Protein AF-A0A352FF61-F1 (afdb_monomer)

Foldseek 3Di:
DVVVVVLVVCVLQFLLVNLLVQVVLLVVCLVVVVDLVCCLVPPLVPDPDDPVVSVVVSVVSNVLSVQCVVVVCNPHDHRVVSVVSLVVLLVLLVVLCPDPVNVVLVVLCVLQVVLLVVQQVVVPDPDDDGSSVSLSVLVSVVVVCVVVVHDDDPVSVVNNVSSVVSSVVSRNVVSCVVVVNDDD

Structure (mmCIF, N/CA/C/O backbone):
data_AF-A0A352FF61-F1
#
_entry.id   AF-A0A352FF61-F1
#
loop_
_atom_site.group_PDB
_atom_site.id
_atom_site.type_symbol
_atom_site.label_atom_id
_atom_site.label_alt_id
_atom_site.label_comp_id
_atom_site.label_asym_id
_atom_site.label_entity_id
_atom_site.label_seq_id
_atom_site.pdbx_PDB_ins_code
_atom_site.Cartn_x
_atom_site.Cartn_y
_atom_site.Cartn_z
_atom_site.occupancy
_atom_site.B_iso_or_equiv
_atom_site.auth_seq_id
_atom_site.auth_comp_id
_atom_site.auth_asym_id
_atom_site.auth_atom_id
_atom_site.pdbx_PDB_model_num
ATOM 1 N N . MET A 1 1 ? -3.612 16.534 12.483 1.00 50.16 1 MET A N 1
ATOM 2 C CA . MET A 1 1 ? -2.740 16.809 11.319 1.00 50.16 1 MET A CA 1
ATOM 3 C C . MET A 1 1 ? -1.735 15.701 10.975 1.00 50.16 1 MET A C 1
ATOM 5 O O . MET A 1 1 ? -1.713 15.292 9.823 1.00 50.16 1 MET A O 1
ATOM 9 N N . ILE A 1 2 ? -0.915 15.190 11.911 1.00 61.28 2 ILE A N 1
ATOM 10 C CA . ILE A 1 2 ? 0.243 14.309 11.599 1.00 61.28 2 ILE A CA 1
ATOM 11 C C . ILE A 1 2 ? -0.086 13.072 10.739 1.00 61.28 2 ILE A C 1
ATOM 13 O O . ILE A 1 2 ? 0.655 12.780 9.815 1.00 61.28 2 ILE A O 1
ATOM 17 N N . ILE A 1 3 ? -1.190 12.362 10.977 1.00 62.06 3 ILE A N 1
ATOM 18 C CA . ILE A 1 3 ? -1.554 11.149 10.211 1.00 62.06 3 ILE A CA 1
ATOM 19 C C . ILE A 1 3 ? -1.952 11.489 8.761 1.00 62.06 3 ILE A C 1
ATOM 21 O O . ILE A 1 3 ? -1.473 10.859 7.822 1.00 62.06 3 ILE A O 1
ATOM 25 N N . MET A 1 4 ? -2.738 12.550 8.561 1.00 65.75 4 MET A N 1
ATOM 26 C CA . MET A 1 4 ? -3.046 13.073 7.222 1.00 65.75 4 MET A CA 1
ATOM 27 C C . MET A 1 4 ? -1.793 13.615 6.526 1.00 65.75 4 MET A C 1
ATOM 29 O O . MET A 1 4 ? -1.637 13.454 5.318 1.00 65.75 4 MET A O 1
ATOM 33 N N . ILE A 1 5 ? -0.886 14.243 7.282 1.00 64.06 5 ILE A N 1
ATOM 34 C CA . ILE A 1 5 ? 0.422 14.672 6.778 1.00 64.06 5 ILE A CA 1
ATOM 35 C C . ILE A 1 5 ? 1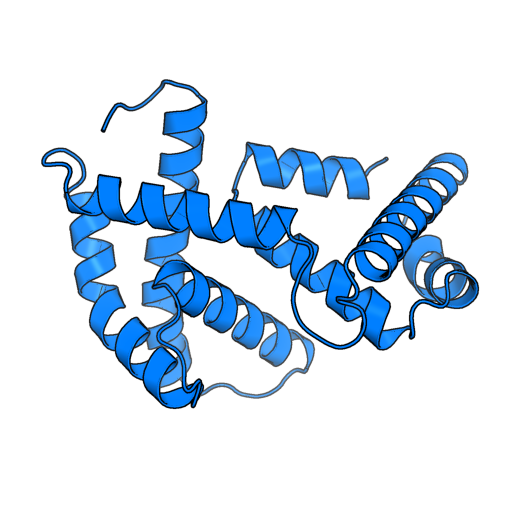.241 13.453 6.361 1.00 64.06 5 ILE A C 1
ATOM 37 O O . ILE A 1 5 ? 1.805 13.490 5.281 1.00 64.06 5 ILE A O 1
ATOM 41 N N . ILE A 1 6 ? 1.260 12.369 7.140 1.00 72.00 6 ILE A N 1
ATOM 42 C CA . ILE A 1 6 ? 1.960 11.127 6.789 1.00 72.00 6 ILE A CA 1
ATOM 43 C C . ILE A 1 6 ? 1.388 10.544 5.498 1.00 72.00 6 ILE A C 1
ATOM 45 O O . ILE A 1 6 ? 2.160 10.204 4.610 1.00 72.00 6 ILE A O 1
ATOM 49 N N . ALA A 1 7 ? 0.063 10.475 5.349 1.00 72.12 7 ALA A N 1
ATOM 50 C CA . ALA A 1 7 ? -0.565 10.002 4.117 1.00 72.12 7 ALA A CA 1
ATOM 51 C C . ALA A 1 7 ? -0.165 10.874 2.910 1.00 72.12 7 ALA A C 1
ATOM 53 O O . ALA A 1 7 ? 0.296 10.365 1.889 1.00 72.12 7 ALA A O 1
ATOM 54 N N . ARG A 1 8 ? -0.256 12.204 3.044 1.00 76.19 8 ARG A N 1
ATOM 55 C CA . ARG A 1 8 ? 0.136 13.159 1.991 1.00 76.19 8 ARG A CA 1
ATOM 56 C C . ARG A 1 8 ? 1.629 13.100 1.670 1.00 76.19 8 ARG A C 1
ATOM 58 O O . ARG A 1 8 ? 2.011 13.156 0.506 1.00 76.19 8 ARG A O 1
ATOM 65 N N . GLN A 1 9 ? 2.465 12.977 2.693 1.00 75.62 9 GLN A N 1
ATOM 66 C CA . GLN A 1 9 ? 3.911 12.875 2.565 1.00 75.62 9 GLN A CA 1
ATOM 67 C C . GLN A 1 9 ? 4.285 11.574 1.863 1.00 75.62 9 GLN A C 1
ATOM 69 O O . GLN A 1 9 ? 5.017 11.619 0.883 1.00 75.62 9 GLN A O 1
ATOM 74 N N . LYS A 1 10 ? 3.702 10.441 2.270 1.00 76.19 10 LYS A N 1
ATOM 75 C CA . LYS A 1 10 ? 3.889 9.159 1.587 1.00 76.19 10 LYS A CA 1
ATOM 76 C C . LYS A 1 10 ? 3.456 9.232 0.131 1.00 76.19 10 LYS A C 1
ATOM 78 O O . LYS A 1 10 ? 4.222 8.810 -0.718 1.00 76.19 10 LYS A O 1
ATOM 83 N N . ARG A 1 11 ? 2.310 9.842 -0.199 1.00 83.56 11 ARG A N 1
ATOM 84 C CA . ARG A 1 11 ? 1.894 9.981 -1.608 1.00 83.56 11 ARG A CA 1
ATOM 85 C C . ARG A 1 11 ? 2.913 10.759 -2.445 1.00 83.56 11 ARG A C 1
ATOM 87 O O . ARG A 1 11 ? 3.089 10.434 -3.615 1.00 83.56 11 ARG A O 1
ATOM 94 N N . LYS A 1 12 ? 3.566 11.761 -1.847 1.00 80.19 12 LYS A N 1
ATOM 95 C CA . LYS A 1 12 ? 4.608 12.569 -2.493 1.00 80.19 12 LYS A CA 1
ATOM 96 C C . LYS A 1 12 ? 5.971 11.868 -2.547 1.00 80.19 12 LYS A C 1
ATOM 98 O O . LYS A 1 12 ? 6.763 12.128 -3.444 1.00 80.19 12 LYS A O 1
ATOM 103 N N . GLU A 1 13 ? 6.296 11.045 -1.558 1.00 87.00 13 GLU A N 1
ATOM 104 C CA . GLU A 1 13 ? 7.632 10.460 -1.408 1.00 87.00 13 GLU A CA 1
ATOM 105 C C . GLU A 1 13 ? 7.743 9.047 -1.972 1.00 87.00 13 GLU A C 1
ATOM 107 O O . GLU A 1 13 ? 8.783 8.688 -2.518 1.00 87.00 13 GLU A O 1
ATOM 112 N N . ASN A 1 14 ? 6.703 8.238 -1.803 1.00 93.25 14 ASN A N 1
ATOM 113 C CA . ASN A 1 14 ? 6.690 6.837 -2.177 1.00 93.25 14 ASN A CA 1
ATOM 114 C C . ASN A 1 14 ? 5.246 6.343 -2.354 1.00 93.25 14 ASN A C 1
ATOM 116 O O . ASN A 1 14 ? 4.544 6.023 -1.388 1.00 93.25 14 ASN A O 1
ATOM 120 N N . ILE A 1 15 ? 4.822 6.242 -3.614 1.00 94.69 15 ILE A N 1
ATOM 121 C CA . ILE A 1 15 ? 3.472 5.805 -3.977 1.00 94.69 15 ILE A CA 1
ATOM 122 C C . ILE A 1 15 ? 3.127 4.411 -3.428 1.00 94.69 15 ILE A C 1
ATOM 124 O O . ILE A 1 15 ? 2.025 4.211 -2.921 1.00 94.69 15 ILE A O 1
ATOM 128 N N . ALA A 1 16 ? 4.075 3.470 -3.433 1.00 96.38 16 ALA A N 1
ATOM 129 C CA . ALA A 1 16 ? 3.844 2.123 -2.918 1.00 96.38 16 ALA A CA 1
ATOM 130 C C . ALA A 1 16 ? 3.597 2.130 -1.401 1.00 96.38 16 ALA A C 1
ATOM 132 O O . ALA A 1 16 ? 2.661 1.495 -0.919 1.00 96.38 16 ALA A O 1
ATOM 133 N N . GLU A 1 17 ? 4.382 2.892 -0.634 1.00 95.12 17 GLU A N 1
ATOM 134 C CA . GLU A 1 17 ? 4.142 3.037 0.805 1.00 95.12 17 GLU A CA 1
ATOM 135 C C . GLU A 1 17 ? 2.812 3.719 1.115 1.00 95.12 17 GLU A C 1
ATOM 137 O O . GLU A 1 17 ? 2.182 3.386 2.118 1.00 95.12 17 GLU A O 1
ATOM 142 N N . TYR A 1 18 ? 2.392 4.677 0.285 1.00 95.50 18 TYR A N 1
ATOM 143 C CA . TYR A 1 18 ? 1.085 5.305 0.422 1.00 95.50 18 TYR A CA 1
ATOM 144 C C . TYR A 1 18 ? -0.045 4.290 0.241 1.00 95.50 18 TYR A C 1
ATOM 146 O O . TYR A 1 18 ? -0.902 4.197 1.117 1.00 95.50 18 TYR A O 1
ATOM 154 N N . ILE A 1 19 ? -0.014 3.499 -0.836 1.00 96.88 19 ILE A N 1
ATOM 155 C CA . ILE A 1 19 ? -1.028 2.469 -1.105 1.00 96.88 19 ILE A CA 1
ATOM 156 C C . ILE A 1 19 ? -1.090 1.473 0.059 1.00 96.88 19 ILE A C 1
ATOM 158 O O . ILE A 1 19 ? -2.151 1.279 0.650 1.00 96.88 19 ILE A O 1
ATOM 162 N N . LEU A 1 20 ? 0.059 0.923 0.470 1.00 96.56 20 LEU A N 1
ATOM 163 C CA . LEU A 1 20 ? 0.132 -0.033 1.582 1.00 96.56 20 LEU A CA 1
ATOM 164 C C . LEU A 1 20 ? -0.381 0.564 2.899 1.00 96.56 20 LEU A C 1
ATOM 166 O O . LEU A 1 20 ? -1.036 -0.123 3.681 1.00 96.56 20 LEU A O 1
ATOM 170 N N . TYR A 1 21 ? -0.095 1.840 3.157 1.00 94.94 21 TYR A N 1
ATOM 171 C CA . TYR A 1 21 ? -0.600 2.545 4.330 1.00 94.94 21 TYR A CA 1
ATOM 172 C C . TYR A 1 21 ? -2.124 2.727 4.288 1.00 94.94 21 TYR A C 1
ATOM 174 O O . TYR A 1 21 ? -2.795 2.549 5.303 1.00 94.94 21 TYR A O 1
ATOM 182 N N . MET A 1 22 ? -2.689 3.045 3.124 1.00 96.44 22 MET A N 1
ATOM 183 C CA . MET A 1 22 ? -4.135 3.189 2.975 1.00 96.44 22 MET A CA 1
ATOM 184 C C . MET A 1 22 ? -4.858 1.846 3.130 1.00 96.44 22 MET A C 1
ATOM 186 O O . MET A 1 22 ? -5.846 1.786 3.858 1.00 96.44 22 MET A O 1
ATOM 190 N N . TRP A 1 23 ? -4.314 0.753 2.587 1.00 97.12 23 TRP A N 1
ATOM 191 C CA . TRP A 1 23 ? -4.844 -0.597 2.822 1.00 97.12 23 TRP A CA 1
ATOM 192 C C . TRP A 1 23 ? -4.840 -0.978 4.309 1.00 97.12 23 TRP A C 1
ATOM 194 O O . TRP A 1 23 ? -5.786 -1.585 4.806 1.00 97.12 23 TRP A O 1
ATOM 204 N N . GLN A 1 24 ? -3.811 -0.571 5.067 1.00 95.31 24 GLN A N 1
ATOM 205 C CA . GLN A 1 24 ? -3.801 -0.740 6.527 1.00 95.31 24 GLN A CA 1
ATOM 206 C C . GLN A 1 24 ? -4.946 -0.009 7.218 1.00 95.31 24 GLN A C 1
ATOM 208 O O . GLN A 1 24 ? -5.497 -0.541 8.181 1.00 95.31 24 GLN A O 1
ATOM 213 N N . LEU A 1 25 ? -5.288 1.198 6.766 1.00 95.62 25 LEU A N 1
ATOM 214 C CA . LEU A 1 25 ? -6.402 1.950 7.336 1.00 95.62 25 LEU A CA 1
ATOM 215 C C . LEU A 1 25 ? -7.745 1.293 7.018 1.00 95.62 25 LEU A C 1
ATOM 217 O O . LEU A 1 25 ? -8.568 1.159 7.917 1.00 95.62 25 LEU A O 1
ATOM 221 N N . GLU A 1 26 ? -7.954 0.819 5.792 1.00 97.50 26 GLU A N 1
ATOM 222 C CA . GLU A 1 26 ? -9.181 0.098 5.431 1.00 97.50 26 GLU A CA 1
ATOM 223 C C . GLU A 1 26 ? -9.369 -1.162 6.286 1.00 97.50 26 GLU A C 1
ATOM 225 O O . GLU A 1 26 ? -10.444 -1.384 6.848 1.00 97.50 26 GLU A O 1
ATOM 230 N N . ASP A 1 27 ? -8.306 -1.948 6.476 1.00 96.50 27 ASP A N 1
ATOM 231 C CA . ASP A 1 27 ? -8.340 -3.139 7.328 1.00 96.50 27 ASP A CA 1
ATOM 232 C C . ASP A 1 27 ? -8.495 -2.806 8.814 1.00 96.50 27 ASP A C 1
ATOM 234 O O . ASP A 1 27 ? -9.172 -3.533 9.547 1.00 96.50 27 ASP A O 1
ATOM 238 N N . LEU A 1 28 ? -7.933 -1.684 9.269 1.00 95.81 28 LEU A N 1
ATOM 239 C CA . LEU A 1 28 ? -8.202 -1.156 10.602 1.00 95.81 28 LEU A CA 1
ATOM 240 C C . LEU A 1 28 ? -9.698 -0.849 10.754 1.00 95.81 28 LEU A C 1
ATOM 242 O O . LEU A 1 28 ? -10.317 -1.276 11.728 1.00 95.81 28 LEU A O 1
ATOM 246 N N . PHE A 1 29 ? -10.309 -0.159 9.793 1.00 97.69 29 PHE A N 1
ATOM 247 C CA . PHE A 1 29 ? -11.732 0.169 9.856 1.00 97.69 29 PHE A CA 1
ATOM 248 C C . PHE A 1 29 ? -12.605 -1.090 9.858 1.00 97.69 29 PHE A C 1
ATOM 250 O O . PHE A 1 29 ? -13.522 -1.187 10.680 1.00 97.69 29 PHE A O 1
ATOM 257 N N . ARG A 1 30 ? -12.267 -2.094 9.038 1.00 97.56 30 ARG A N 1
ATOM 258 C CA . ARG A 1 30 ? -12.920 -3.415 9.041 1.00 97.56 30 ARG A CA 1
ATOM 259 C C . ARG A 1 30 ? -12.796 -4.117 10.388 1.00 97.56 30 ARG A C 1
ATOM 261 O O . ARG A 1 30 ? -13.800 -4.574 10.931 1.00 97.56 30 ARG A O 1
ATOM 268 N N . ALA A 1 31 ? -11.599 -4.149 10.974 1.00 95.75 31 ALA A N 1
ATOM 269 C CA . ALA A 1 31 ? -11.360 -4.772 12.278 1.00 95.75 31 ALA A CA 1
ATOM 270 C C . ALA A 1 31 ? -12.194 -4.127 13.399 1.00 95.75 31 ALA A C 1
ATOM 272 O O . ALA A 1 31 ? -12.632 -4.801 14.333 1.00 95.75 31 ALA A O 1
ATOM 273 N N . TYR A 1 32 ? -12.466 -2.829 13.276 1.00 97.50 32 TYR A N 1
ATOM 274 C CA . TYR A 1 32 ? -13.299 -2.066 14.200 1.00 97.50 32 TYR A CA 1
ATOM 275 C C . TYR A 1 32 ? -14.787 -2.031 13.816 1.00 97.50 32 TYR A C 1
ATOM 277 O O . TYR A 1 32 ? -15.576 -1.352 14.480 1.00 97.50 32 TYR A O 1
ATOM 285 N N . ASN A 1 33 ? -15.199 -2.792 12.795 1.00 97.25 33 ASN A N 1
ATOM 286 C CA . ASN A 1 33 ? -16.559 -2.818 12.248 1.00 97.25 33 ASN A CA 1
ATOM 287 C C . ASN A 1 33 ? -17.091 -1.414 11.918 1.00 97.25 33 ASN A C 1
ATOM 289 O O . ASN A 1 33 ? -18.269 -1.127 12.136 1.00 97.25 33 ASN A O 1
ATOM 293 N N . PHE A 1 34 ? -16.210 -0.523 11.456 1.00 97.25 34 PHE A N 1
ATOM 294 C CA . PHE A 1 34 ? -16.535 0.860 11.096 1.00 97.25 34 PHE A CA 1
ATOM 295 C C . PHE A 1 34 ? -17.136 1.689 12.252 1.00 97.25 34 PHE A C 1
ATOM 297 O O . PHE A 1 34 ? -17.811 2.692 12.023 1.00 97.25 34 PHE A O 1
ATOM 304 N N . GLN A 1 35 ? -16.910 1.289 13.511 1.00 97.44 35 GLN A N 1
ATOM 305 C CA . GLN A 1 35 ? -17.441 1.988 14.685 1.00 97.44 35 GLN A CA 1
ATOM 306 C C . GLN A 1 35 ? -16.510 3.124 15.115 1.00 97.44 35 GLN A C 1
ATOM 308 O O . GLN A 1 35 ? -15.556 2.905 15.869 1.00 97.44 35 GLN A O 1
ATOM 313 N N . MET A 1 36 ? -16.822 4.350 14.684 1.00 96.06 36 MET A N 1
ATOM 314 C CA . MET A 1 36 ? -16.008 5.535 14.985 1.00 96.06 36 MET A CA 1
ATOM 315 C C . MET A 1 36 ? -15.792 5.771 16.481 1.00 96.06 36 MET A C 1
ATOM 317 O O . MET A 1 36 ? -14.691 6.141 16.877 1.00 96.06 36 MET A O 1
ATOM 321 N N . ASP A 1 37 ? -16.772 5.471 17.334 1.00 96.31 37 ASP A N 1
ATOM 322 C CA . ASP A 1 37 ? -16.605 5.599 18.788 1.00 96.31 37 ASP A CA 1
ATOM 323 C C . ASP A 1 37 ? -15.497 4.691 19.337 1.00 96.31 37 ASP A C 1
ATOM 325 O O . ASP A 1 37 ? -14.776 5.066 20.263 1.00 96.31 37 ASP A O 1
ATOM 329 N N . LYS A 1 38 ? -15.340 3.487 18.770 1.00 97.38 38 LYS A N 1
ATOM 330 C CA . LYS A 1 38 ? -14.256 2.571 19.146 1.00 97.38 38 LYS A CA 1
ATOM 331 C C . LYS A 1 38 ? -12.922 3.044 18.584 1.00 97.38 38 LYS A C 1
ATOM 333 O O . LYS A 1 38 ? -11.953 3.114 19.331 1.00 97.38 38 LYS A O 1
ATOM 338 N N . ILE A 1 39 ? -12.893 3.425 17.307 1.00 96.88 39 ILE A N 1
ATOM 339 C CA . ILE A 1 39 ? -11.683 3.923 16.637 1.00 96.88 39 ILE A CA 1
ATOM 340 C C . ILE A 1 39 ? -11.140 5.159 17.367 1.00 96.88 39 ILE A C 1
ATOM 342 O O . ILE A 1 39 ? -9.951 5.238 17.666 1.00 96.88 39 ILE A O 1
ATOM 346 N N . ASN A 1 40 ? -12.010 6.097 17.736 1.00 95.44 40 ASN A N 1
ATOM 347 C CA . ASN A 1 40 ? -11.608 7.300 18.455 1.00 95.44 40 ASN A CA 1
ATOM 348 C C . ASN A 1 40 ? -11.031 6.987 19.842 1.00 95.44 40 ASN A C 1
ATOM 350 O O . ASN A 1 40 ? -10.019 7.569 20.234 1.00 95.44 40 ASN A O 1
ATOM 354 N N . ARG A 1 41 ? -11.657 6.061 20.576 1.00 96.56 41 ARG A N 1
ATOM 355 C CA . ARG A 1 41 ? -11.267 5.704 21.948 1.00 96.56 41 ARG A CA 1
ATOM 356 C C . ARG A 1 41 ? -10.027 4.815 22.035 1.00 96.56 41 ARG A C 1
ATOM 358 O O . ARG A 1 41 ? -9.381 4.833 23.072 1.00 96.56 41 ARG A O 1
ATOM 365 N N . GLU A 1 42 ? -9.755 3.996 21.025 1.00 96.12 42 GLU A N 1
ATOM 366 C CA . GLU A 1 42 ? -8.703 2.967 21.093 1.00 96.12 42 GLU A CA 1
ATOM 367 C C . GLU A 1 42 ? -7.531 3.232 20.146 1.00 96.12 42 GLU A C 1
ATOM 369 O O . GLU A 1 42 ? -6.441 2.719 20.377 1.00 96.12 42 GLU A O 1
ATOM 374 N N . ILE A 1 43 ? -7.740 4.021 19.088 1.00 94.56 43 ILE A N 1
ATOM 375 C CA . ILE A 1 43 ? -6.703 4.345 18.103 1.00 94.56 43 ILE A CA 1
ATOM 376 C C . ILE A 1 43 ? -6.358 5.830 18.162 1.00 94.56 43 ILE A C 1
ATOM 378 O O . ILE A 1 43 ? -5.203 6.193 18.379 1.00 94.56 43 ILE A O 1
ATOM 382 N N . VAL A 1 44 ? -7.348 6.711 17.985 1.00 93.81 44 VAL A N 1
ATOM 383 C CA . VAL A 1 44 ? -7.083 8.156 17.885 1.00 93.81 44 VAL A CA 1
ATOM 384 C C . VAL A 1 44 ? -6.603 8.735 19.222 1.00 93.81 44 VAL A C 1
ATOM 386 O O . VAL A 1 44 ? -5.737 9.615 19.251 1.00 93.81 44 VAL A O 1
ATOM 389 N N . SER A 1 45 ? -7.117 8.217 20.340 1.00 94.00 45 SER A N 1
ATOM 390 C CA . SER A 1 45 ? -6.695 8.578 21.698 1.00 94.00 45 SER A CA 1
ATOM 391 C C . SER A 1 45 ? -5.206 8.339 21.951 1.00 94.00 45 SER A C 1
ATOM 393 O O . SER A 1 45 ? -4.597 9.134 22.670 1.00 94.00 45 SER A O 1
ATOM 395 N N . GLU A 1 46 ? -4.624 7.304 21.342 1.00 93.56 46 GLU A N 1
ATOM 396 C CA . GLU A 1 46 ? -3.250 6.853 21.589 1.00 93.56 46 GLU A CA 1
ATOM 397 C C . GLU A 1 46 ? -2.206 7.722 20.879 1.00 93.56 46 GLU A C 1
ATOM 399 O O . GLU A 1 46 ? -1.020 7.700 21.224 1.00 93.56 46 GLU A O 1
ATOM 404 N N . TYR A 1 47 ? -2.623 8.547 19.912 1.00 90.06 47 TYR A N 1
ATOM 405 C CA . TYR A 1 47 ? -1.713 9.483 19.263 1.00 90.06 47 TYR A CA 1
ATOM 406 C C . TYR A 1 47 ? -1.236 10.562 20.243 1.00 90.06 47 TYR A C 1
ATOM 408 O O . TYR A 1 47 ? -2.020 11.249 20.907 1.00 90.06 47 TYR A O 1
ATOM 416 N N . LYS A 1 48 ? 0.083 10.766 20.292 1.00 92.19 48 LYS A N 1
ATOM 417 C CA . LYS A 1 48 ? 0.745 11.805 21.096 1.00 92.19 48 LYS A CA 1
ATOM 418 C C . LYS A 1 48 ? 0.705 13.164 20.383 1.00 92.19 48 LYS A C 1
ATOM 420 O O . LYS A 1 48 ? 1.744 13.720 20.045 1.00 92.19 48 LYS A O 1
ATOM 425 N N . VAL A 1 49 ? -0.503 13.658 20.119 1.00 90.69 49 VAL A N 1
ATOM 426 C CA . VAL A 1 49 ? -0.791 14.915 19.401 1.00 90.69 49 VAL A CA 1
ATOM 427 C C . VAL A 1 49 ? -1.802 15.764 20.173 1.00 90.69 49 VAL A C 1
ATOM 429 O O . VAL A 1 49 ? -2.402 15.291 21.145 1.00 90.69 49 VAL A O 1
ATOM 432 N N . SER A 1 50 ? -1.995 17.019 19.761 1.00 92.81 50 SER A N 1
ATOM 433 C CA . SER A 1 50 ? -2.949 17.921 20.416 1.00 92.81 50 SER A CA 1
ATOM 434 C C . SER A 1 50 ? -4.401 17.438 20.281 1.00 92.81 50 SER A C 1
ATOM 436 O O . SER A 1 50 ? -4.747 16.665 19.386 1.00 92.81 50 SER A O 1
ATOM 438 N N . ALA A 1 51 ? -5.287 17.914 21.162 1.00 91.62 51 ALA A N 1
ATOM 439 C CA . ALA A 1 51 ? -6.709 17.565 21.108 1.00 91.62 51 ALA A CA 1
ATOM 440 C C . ALA A 1 51 ? -7.363 17.975 19.775 1.00 91.62 51 ALA A C 1
ATOM 442 O O . ALA A 1 51 ? -8.124 17.194 1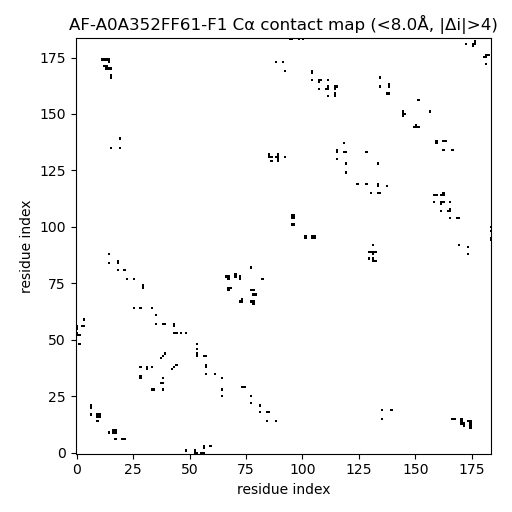9.209 1.00 91.62 51 ALA A O 1
ATOM 443 N N . GLY A 1 52 ? -7.018 19.155 19.244 1.00 92.00 52 GLY A N 1
ATOM 444 C CA . GLY A 1 52 ? -7.490 19.601 17.929 1.00 92.00 52 GLY A CA 1
ATOM 445 C C . GLY A 1 52 ? -7.051 18.655 16.811 1.00 92.00 52 GLY A C 1
ATOM 446 O O . GLY A 1 52 ? -7.863 18.248 15.987 1.00 92.00 52 GLY A O 1
ATOM 447 N N . GLU A 1 53 ? -5.799 18.199 16.836 1.00 90.44 53 GLU A N 1
ATOM 448 C CA . GLU A 1 53 ? -5.305 17.245 15.841 1.00 90.44 53 GLU A CA 1
ATOM 449 C C . GLU A 1 53 ? -5.969 15.871 15.934 1.00 90.44 53 GLU A C 1
ATOM 451 O O . GLU A 1 53 ? -6.136 15.224 14.903 1.00 90.44 53 GLU A O 1
ATOM 456 N N . LYS A 1 54 ? -6.350 15.416 17.133 1.00 92.00 54 LYS A N 1
ATOM 457 C CA . LYS A 1 54 ? -7.132 14.180 17.297 1.00 92.00 54 LYS A CA 1
ATOM 458 C C . LYS A 1 54 ? -8.508 14.302 16.651 1.00 92.00 54 LYS A C 1
ATOM 460 O O . LYS A 1 54 ? -8.934 13.369 15.979 1.00 92.00 54 LYS A O 1
ATOM 465 N N . VAL A 1 55 ? -9.169 15.451 16.804 1.00 93.12 55 VAL A N 1
ATOM 466 C CA . VAL A 1 55 ? -10.455 15.726 16.142 1.00 93.12 55 VAL A CA 1
ATOM 467 C C . VAL A 1 55 ? -10.301 15.672 14.623 1.00 93.12 55 VAL A C 1
ATOM 469 O O . VAL A 1 55 ? -11.079 14.997 13.960 1.00 93.12 55 VAL A O 1
ATOM 472 N N . GLU A 1 56 ? -9.262 16.302 14.069 1.00 92.19 56 GLU A N 1
ATOM 473 C CA . GLU A 1 56 ? -8.983 16.237 12.627 1.00 92.19 56 GLU A CA 1
ATOM 474 C C . GLU A 1 56 ? -8.762 14.801 12.133 1.00 92.19 56 GLU A C 1
ATOM 476 O O . GLU A 1 56 ? -9.296 14.421 11.096 1.00 92.19 56 GLU A O 1
ATOM 481 N N . ILE A 1 57 ? -7.996 13.992 12.876 1.00 92.19 57 ILE A N 1
ATOM 482 C CA . ILE A 1 57 ? -7.749 12.584 12.525 1.00 92.19 57 ILE A CA 1
ATOM 483 C C . ILE A 1 57 ? -9.059 11.790 12.541 1.00 92.19 57 ILE A C 1
ATOM 485 O O . ILE A 1 57 ? -9.322 11.038 11.607 1.00 92.19 57 ILE A O 1
ATOM 489 N N . GLY A 1 58 ? -9.883 11.971 13.578 1.00 94.62 58 GLY A N 1
ATOM 490 C CA . GLY A 1 58 ? -11.186 11.316 13.681 1.00 94.62 58 GLY A CA 1
ATOM 491 C C . GLY A 1 58 ? -12.118 11.689 12.526 1.00 94.62 58 GLY A C 1
ATOM 492 O O . GLY A 1 58 ? -12.735 10.807 11.934 1.00 94.62 58 GLY A O 1
ATOM 493 N N . ASN A 1 59 ? -12.169 12.971 12.155 1.00 94.88 59 ASN A N 1
ATOM 494 C CA . ASN A 1 59 ? -12.961 13.437 11.014 1.00 94.88 59 ASN A CA 1
ATOM 495 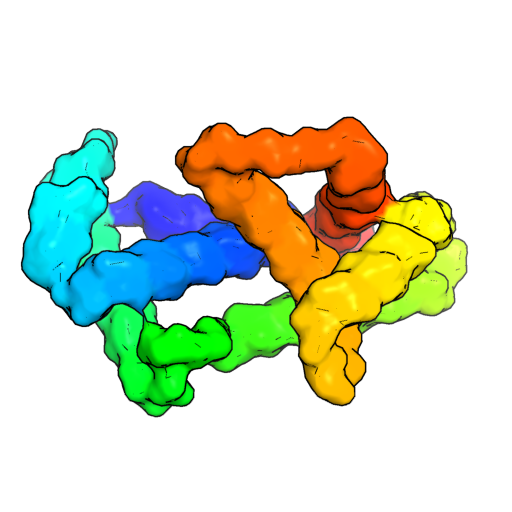C C . ASN A 1 59 ? -12.472 12.819 9.700 1.00 94.88 59 ASN A C 1
ATOM 497 O O . ASN A 1 59 ? -13.278 12.321 8.922 1.00 94.88 59 ASN A O 1
ATOM 501 N N . TRP A 1 60 ? -11.158 12.774 9.484 1.00 94.69 60 TRP A N 1
ATOM 502 C CA . TRP A 1 60 ? -10.588 12.167 8.284 1.00 94.69 60 TRP A CA 1
ATOM 503 C C . TRP A 1 60 ? -10.872 10.661 8.189 1.00 94.69 60 TRP A C 1
ATOM 505 O O . TRP A 1 60 ? -11.227 10.159 7.126 1.00 94.69 60 TRP A O 1
ATOM 515 N N . TYR A 1 61 ? -10.781 9.929 9.302 1.00 96.19 61 TYR A N 1
ATOM 516 C CA . TYR A 1 61 ? -11.180 8.519 9.336 1.00 96.19 61 TYR A CA 1
ATOM 517 C C . TYR A 1 61 ? -12.670 8.337 9.033 1.00 96.19 61 TYR A C 1
ATOM 519 O O . TYR A 1 61 ? -13.026 7.421 8.294 1.00 96.19 61 TYR A O 1
ATOM 527 N N . ALA A 1 62 ? -13.535 9.219 9.540 1.00 97.00 62 ALA A N 1
ATOM 528 C CA . ALA A 1 62 ? -14.958 9.186 9.218 1.00 97.00 62 ALA A CA 1
ATOM 529 C C . ALA A 1 62 ? -15.212 9.416 7.715 1.00 97.00 62 ALA A C 1
ATOM 531 O O . ALA A 1 62 ? -15.995 8.683 7.118 1.00 97.00 62 ALA A O 1
ATOM 532 N N . GLU A 1 63 ? -14.512 10.364 7.086 1.00 96.44 63 GLU A N 1
ATOM 533 C CA . GLU A 1 63 ? -14.599 10.617 5.638 1.00 96.44 63 GLU A CA 1
ATOM 534 C C . GLU A 1 63 ? -14.183 9.393 4.804 1.00 96.44 63 GLU A C 1
ATOM 536 O O . GLU A 1 63 ? -14.861 9.039 3.836 1.00 96.44 63 GLU A O 1
ATOM 541 N N . LEU A 1 64 ? -13.102 8.708 5.193 1.00 96.69 64 LEU A N 1
ATOM 542 C CA . LEU A 1 64 ? -12.665 7.479 4.522 1.00 96.69 64 LEU A CA 1
ATOM 543 C C . LEU A 1 64 ? -13.697 6.356 4.664 1.00 96.69 64 LEU A C 1
ATOM 545 O O . LEU A 1 64 ? -14.018 5.689 3.685 1.00 96.69 64 LEU A O 1
ATOM 549 N N . ILE A 1 65 ? -14.252 6.167 5.863 1.00 98.00 65 ILE A N 1
ATOM 550 C CA . ILE A 1 65 ? -15.279 5.148 6.118 1.00 98.00 65 ILE A CA 1
ATOM 551 C C . ILE A 1 65 ? -16.542 5.416 5.295 1.00 98.00 65 ILE A C 1
ATOM 553 O O . ILE A 1 65 ? -17.111 4.485 4.723 1.00 98.00 65 ILE A O 1
ATOM 557 N N . GLU A 1 66 ? -16.975 6.673 5.204 1.00 98.12 66 GLU A N 1
ATOM 558 C CA . GLU A 1 66 ? -18.126 7.035 4.378 1.00 98.12 66 GLU A CA 1
ATOM 559 C C . GLU A 1 66 ? -17.845 6.850 2.884 1.00 98.12 66 GLU A C 1
ATOM 561 O O . GLU A 1 66 ? -18.724 6.385 2.158 1.00 98.12 66 GLU A O 1
ATOM 566 N N . SER A 1 67 ? -16.609 7.089 2.436 1.00 97.62 67 SER A N 1
ATOM 567 C CA . SER A 1 67 ? -16.186 6.765 1.067 1.00 97.62 67 SER A CA 1
ATOM 568 C C . SER A 1 67 ? -16.276 5.255 0.807 1.00 97.62 67 SER A C 1
ATOM 570 O O . SER A 1 67 ? -16.919 4.831 -0.152 1.00 97.62 67 SER A O 1
ATOM 572 N N . MET A 1 68 ? -15.768 4.420 1.724 1.00 98.31 68 MET A N 1
ATOM 573 C CA . MET A 1 68 ? -15.858 2.956 1.601 1.00 98.31 68 MET A CA 1
ATOM 574 C C . MET A 1 68 ? -17.312 2.465 1.586 1.00 98.31 68 MET A C 1
ATOM 576 O O . MET A 1 68 ? -17.647 1.497 0.900 1.00 98.31 68 MET A O 1
ATOM 580 N N . ARG A 1 69 ? -18.197 3.127 2.343 1.00 97.94 69 ARG A N 1
ATOM 581 C CA . ARG A 1 69 ? -19.636 2.835 2.357 1.00 97.94 69 ARG A CA 1
ATOM 582 C C . ARG A 1 69 ? -20.292 3.204 1.031 1.00 97.94 69 ARG A C 1
ATOM 584 O O . ARG A 1 69 ? -21.066 2.402 0.509 1.00 97.94 69 ARG A O 1
ATOM 591 N N . ALA A 1 70 ? -19.994 4.389 0.502 1.00 98.19 70 ALA A N 1
ATOM 592 C CA . ALA A 1 70 ? -20.528 4.867 -0.769 1.00 98.19 70 ALA A CA 1
ATOM 593 C C . ALA A 1 70 ? -20.109 3.957 -1.934 1.00 98.19 70 ALA A C 1
ATOM 595 O O . ALA A 1 70 ? -20.936 3.612 -2.780 1.00 98.19 70 ALA A O 1
ATOM 596 N N . GLU A 1 71 ? -18.857 3.504 -1.918 1.00 98.25 71 GLU A N 1
ATOM 597 C CA . GLU A 1 71 ? -18.275 2.608 -2.922 1.00 98.25 71 GLU A CA 1
ATOM 598 C C . GLU A 1 71 ? -18.604 1.123 -2.681 1.00 98.25 71 GLU A C 1
ATOM 600 O O . GLU A 1 71 ? -18.345 0.284 -3.537 1.00 98.25 71 GLU A O 1
ATOM 605 N N . LYS A 1 72 ? -19.254 0.788 -1.556 1.00 97.81 72 LYS A N 1
ATOM 606 C CA . LYS A 1 72 ? -19.673 -0.575 -1.169 1.00 97.81 72 LYS A CA 1
ATOM 607 C C . LYS A 1 72 ? -18.512 -1.569 -0.994 1.00 97.81 72 LYS A C 1
ATOM 609 O O . LYS A 1 72 ? -18.693 -2.767 -1.196 1.00 97.81 72 LYS A O 1
ATOM 614 N N . VAL A 1 73 ? -17.361 -1.095 -0.516 1.00 97.81 73 VAL A N 1
ATOM 615 C CA . VAL A 1 73 ? -16.129 -1.888 -0.286 1.00 97.81 73 VAL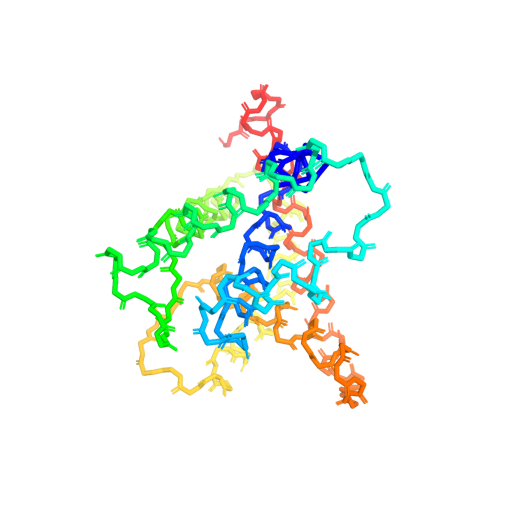 A CA 1
ATOM 616 C C . VAL A 1 73 ? -15.874 -2.193 1.200 1.00 97.81 73 VAL A C 1
ATOM 618 O O . VAL A 1 73 ? -14.744 -2.394 1.658 1.00 97.81 73 VAL A O 1
ATOM 621 N N . LEU A 1 74 ? -16.949 -2.223 1.996 1.00 96.81 74 LEU A N 1
ATOM 622 C CA . LEU A 1 74 ? -16.876 -2.461 3.441 1.00 96.81 74 LEU A CA 1
ATOM 623 C C . LEU A 1 74 ? -16.390 -3.880 3.778 1.00 96.81 74 LEU A C 1
ATOM 625 O O . LEU A 1 74 ? -15.626 -4.057 4.721 1.00 96.81 74 LEU A O 1
ATOM 629 N N . GLU A 1 75 ? -16.808 -4.892 3.021 1.00 94.19 75 GLU A N 1
ATOM 630 C CA . GLU A 1 75 ? -16.448 -6.290 3.305 1.00 94.19 75 GLU A CA 1
ATOM 631 C C . GLU A 1 75 ? -15.122 -6.699 2.655 1.00 94.19 75 GLU A C 1
ATOM 633 O O . GLU A 1 75 ? -14.319 -7.399 3.268 1.00 94.19 75 GLU A O 1
ATOM 638 N N . GLN A 1 76 ? -14.889 -6.246 1.424 1.00 92.19 76 GLN A N 1
ATOM 639 C CA . GLN A 1 76 ? -13.736 -6.604 0.602 1.00 92.19 76 GLN A CA 1
ATOM 640 C C . GLN A 1 76 ? -13.456 -5.515 -0.439 1.00 92.19 76 GLN A C 1
ATOM 642 O O . GLN A 1 76 ? -14.322 -4.680 -0.706 1.00 92.19 76 GLN A O 1
ATOM 647 N N . GLY A 1 77 ? -12.275 -5.577 -1.053 1.00 92.81 77 GLY A N 1
ATOM 648 C CA . GLY A 1 77 ? -11.814 -4.603 -2.042 1.00 92.81 77 GLY A CA 1
ATOM 649 C C . GLY A 1 77 ? -11.148 -3.389 -1.403 1.00 92.81 77 GLY A C 1
ATOM 650 O O . GLY A 1 77 ? -10.914 -3.359 -0.193 1.00 92.81 77 GLY A O 1
ATOM 651 N N . HIS A 1 78 ? -10.852 -2.393 -2.221 1.00 96.62 78 HIS A N 1
ATOM 652 C CA . HIS A 1 78 ? -10.225 -1.145 -1.809 1.00 96.62 78 HIS A CA 1
ATOM 653 C C . HIS A 1 78 ? -11.029 0.027 -2.368 1.00 96.62 78 HIS A C 1
ATOM 655 O O . HIS A 1 78 ? -11.859 -0.146 -3.258 1.00 96.62 78 HIS A O 1
ATOM 661 N N . LEU A 1 79 ? -10.830 1.221 -1.818 1.00 97.50 79 LEU A N 1
ATOM 662 C CA . LEU A 1 79 ? -11.349 2.439 -2.426 1.00 97.50 79 LEU A CA 1
ATOM 663 C C . LEU A 1 79 ? -10.849 2.547 -3.872 1.00 97.50 79 LEU A C 1
ATOM 665 O O . LEU A 1 79 ? -9.660 2.357 -4.131 1.00 97.50 79 LEU A O 1
ATOM 669 N N . GLN A 1 80 ? -11.721 2.959 -4.789 1.00 96.56 80 GLN A N 1
ATOM 670 C CA . GLN A 1 80 ? -11.440 3.047 -6.225 1.00 96.56 80 GLN A CA 1
ATOM 671 C C . GLN A 1 80 ? -10.210 3.913 -6.528 1.00 96.56 80 GLN A C 1
ATOM 673 O O . GLN A 1 80 ? -9.475 3.663 -7.483 1.00 96.56 80 GLN A O 1
ATOM 678 N N . ILE A 1 81 ? -9.969 4.946 -5.715 1.00 95.38 81 ILE A N 1
ATOM 679 C CA . ILE A 1 81 ? -8.777 5.788 -5.842 1.00 95.38 81 ILE A CA 1
ATOM 680 C C . ILE A 1 81 ? -7.483 5.004 -5.596 1.00 95.38 81 ILE A C 1
ATOM 682 O O . ILE A 1 81 ? -6.474 5.302 -6.221 1.00 95.38 81 ILE A O 1
ATOM 686 N N . LEU A 1 82 ? -7.493 4.010 -4.707 1.00 96.88 82 LEU A N 1
ATOM 687 C CA . LEU A 1 82 ? -6.333 3.165 -4.436 1.00 96.88 82 LEU A CA 1
ATOM 688 C C . LEU A 1 82 ? -6.114 2.173 -5.571 1.00 96.88 82 LEU A C 1
ATOM 690 O O . LEU A 1 82 ? -4.979 2.047 -6.017 1.00 96.88 82 LEU A O 1
ATOM 694 N N . ASP A 1 83 ? -7.182 1.555 -6.079 1.00 96.31 83 ASP A N 1
ATOM 695 C CA . ASP A 1 83 ? -7.102 0.671 -7.249 1.00 96.31 83 ASP A CA 1
ATOM 696 C C . ASP A 1 83 ? -6.544 1.426 -8.463 1.00 96.31 83 ASP A C 1
ATOM 698 O O . ASP A 1 83 ? -5.591 0.978 -9.093 1.00 96.31 83 ASP A O 1
ATOM 702 N N . SER A 1 84 ? -7.022 2.653 -8.698 1.00 96.00 84 SER A N 1
ATOM 703 C CA . SER A 1 84 ? -6.516 3.506 -9.785 1.00 96.00 84 SER A CA 1
ATOM 704 C C . SER A 1 84 ? -5.022 3.824 -9.629 1.00 96.00 84 SER A C 1
ATOM 706 O O . SER A 1 84 ? -4.291 3.856 -10.610 1.00 96.00 84 SER A O 1
ATOM 708 N N . LEU A 1 85 ? -4.535 4.022 -8.398 1.00 96.38 85 LEU A N 1
ATOM 709 C CA . LEU A 1 85 ? -3.105 4.247 -8.151 1.00 96.38 85 LEU A CA 1
ATOM 710 C C . LEU A 1 85 ? -2.260 2.984 -8.358 1.00 96.38 85 LEU A C 1
ATOM 712 O O . LEU A 1 85 ? -1.085 3.092 -8.712 1.00 96.38 85 LEU A O 1
ATOM 716 N N . VAL A 1 86 ? -2.822 1.798 -8.110 1.00 97.38 86 VAL A N 1
ATOM 717 C CA . VAL A 1 86 ? -2.161 0.524 -8.428 1.00 97.38 86 VAL A CA 1
ATOM 718 C C . VAL A 1 86 ? -2.060 0.355 -9.942 1.00 97.38 86 VAL A C 1
ATOM 720 O O . VAL A 1 86 ? -0.989 -0.017 -10.425 1.00 97.38 86 VAL A O 1
ATOM 723 N N . ASP A 1 87 ? -3.124 0.681 -10.675 1.00 96.44 87 ASP A N 1
ATOM 724 C CA . ASP A 1 87 ? -3.147 0.657 -12.140 1.00 96.44 87 ASP A CA 1
ATOM 725 C C . ASP A 1 87 ? -2.136 1.650 -12.732 1.00 96.44 87 ASP A C 1
ATOM 727 O O . ASP A 1 87 ? -1.297 1.256 -13.542 1.00 96.44 87 ASP A O 1
ATOM 731 N N . ASP A 1 88 ? -2.113 2.898 -12.250 1.00 95.69 88 ASP A N 1
ATOM 732 C CA . ASP A 1 88 ? -1.137 3.916 -12.668 1.00 95.69 88 ASP A CA 1
ATOM 733 C C . ASP A 1 88 ? 0.309 3.444 -12.432 1.00 95.69 88 ASP A C 1
ATOM 735 O O . ASP A 1 88 ? 1.196 3.612 -13.278 1.00 95.69 88 ASP A O 1
ATOM 739 N N . LEU A 1 89 ? 0.567 2.822 -11.275 1.00 97.12 89 LEU A N 1
ATOM 740 C CA . LEU A 1 89 ? 1.880 2.269 -10.954 1.00 97.12 89 LEU A CA 1
ATOM 741 C C . LEU A 1 89 ? 2.235 1.089 -11.867 1.00 97.12 89 LEU A C 1
ATOM 743 O O . LEU A 1 89 ? 3.406 0.908 -12.208 1.00 97.12 89 LEU A O 1
ATOM 747 N N . ASN A 1 90 ? 1.246 0.294 -12.272 1.00 97.75 90 ASN A N 1
ATOM 748 C CA . ASN A 1 90 ? 1.421 -0.810 -13.204 1.00 97.75 90 ASN A CA 1
ATOM 749 C C . ASN A 1 90 ? 1.710 -0.329 -14.636 1.00 97.75 90 ASN A C 1
ATOM 751 O O . ASN A 1 90 ? 2.594 -0.870 -15.300 1.00 97.75 90 ASN A O 1
ATOM 755 N N . ASP A 1 91 ? 1.048 0.731 -15.085 1.00 96.88 91 ASP A N 1
ATOM 756 C CA . ASP A 1 91 ? 1.352 1.376 -16.362 1.00 96.88 91 ASP A CA 1
ATOM 757 C C . ASP A 1 91 ? 2.757 1.987 -16.351 1.00 96.88 91 ASP A C 1
ATOM 759 O O . ASP A 1 91 ? 3.529 1.838 -17.303 1.00 96.88 91 ASP A O 1
ATOM 763 N N . PHE A 1 92 ? 3.139 2.630 -15.245 1.00 96.94 92 PHE A N 1
ATOM 764 C CA . PHE A 1 92 ? 4.498 3.130 -15.063 1.00 96.94 92 PHE A CA 1
ATOM 765 C C . PHE A 1 92 ? 5.532 1.996 -15.081 1.00 96.94 92 PHE A C 1
ATOM 767 O O . PHE A 1 92 ? 6.562 2.115 -15.744 1.00 96.94 92 PHE A O 1
ATOM 774 N N . HIS A 1 93 ? 5.241 0.875 -14.418 1.00 97.62 93 HIS A N 1
ATOM 775 C CA . HIS A 1 93 ? 6.052 -0.341 -14.466 1.00 97.62 93 HIS A CA 1
ATOM 776 C C . HIS A 1 93 ? 6.290 -0.833 -15.900 1.00 97.62 93 HIS A C 1
ATOM 778 O O . HIS A 1 93 ? 7.440 -1.091 -16.262 1.00 97.62 93 HIS A O 1
ATOM 784 N N . PHE A 1 94 ? 5.253 -0.902 -16.739 1.00 96.94 94 PHE A N 1
ATOM 785 C CA . PHE A 1 94 ? 5.426 -1.305 -18.137 1.00 96.94 94 PHE A CA 1
ATOM 786 C C . PHE A 1 94 ? 6.309 -0.333 -18.916 1.00 96.94 94 PHE A C 1
ATOM 788 O O . PHE A 1 94 ? 7.226 -0.766 -19.612 1.00 96.94 94 PHE A O 1
ATOM 795 N N . ARG A 1 95 ? 6.120 0.977 -18.729 1.00 95.81 95 ARG A N 1
ATOM 796 C CA . ARG A 1 95 ? 6.958 1.997 -19.382 1.00 95.81 95 ARG A CA 1
ATOM 797 C C . ARG A 1 95 ? 8.430 1.876 -18.968 1.00 95.81 95 ARG A C 1
ATOM 799 O O . ARG A 1 95 ? 9.310 2.040 -19.807 1.00 95.81 95 ARG A O 1
ATOM 806 N N . MET A 1 96 ? 8.716 1.531 -17.709 1.00 95.69 96 MET A N 1
ATOM 807 C CA . MET A 1 96 ? 10.086 1.250 -17.254 1.00 95.69 96 MET A CA 1
ATOM 808 C C . MET A 1 96 ? 10.695 0.018 -17.934 1.00 95.69 96 MET A C 1
ATOM 810 O O . MET A 1 96 ? 11.885 0.018 -18.240 1.00 95.69 96 MET A O 1
ATOM 814 N N . ILE A 1 97 ? 9.903 -1.035 -18.155 1.00 95.75 97 ILE A N 1
ATOM 815 C CA . ILE A 1 97 ? 10.368 -2.247 -18.843 1.00 95.75 97 ILE A CA 1
ATOM 816 C C . ILE A 1 97 ? 10.650 -1.959 -20.318 1.00 95.75 97 ILE A C 1
ATOM 818 O O . ILE A 1 97 ? 11.648 -2.441 -20.844 1.00 95.75 97 ILE A O 1
ATOM 822 N N . GLU A 1 98 ? 9.796 -1.186 -20.983 1.00 94.56 98 GLU A N 1
ATOM 823 C CA . GLU A 1 98 ? 9.926 -0.883 -22.414 1.00 94.56 98 GLU A CA 1
ATOM 824 C C . GLU A 1 98 ? 11.018 0.155 -22.716 1.00 94.56 98 GLU A C 1
ATOM 826 O O . GLU A 1 98 ? 11.578 0.163 -23.814 1.00 94.56 98 GLU A O 1
ATOM 831 N N . SER A 1 99 ? 11.346 1.012 -21.746 1.00 91.88 99 SER A N 1
ATOM 832 C CA . SER A 1 99 ? 12.354 2.059 -21.905 1.00 91.88 99 SER A CA 1
ATOM 833 C C . SER A 1 99 ? 13.772 1.494 -22.072 1.00 91.88 99 SER A C 1
ATOM 835 O O . SER A 1 99 ? 14.240 0.725 -21.229 1.00 91.88 99 SER A O 1
ATOM 837 N N . PRO A 1 100 ? 14.547 1.933 -23.081 1.00 89.31 100 PRO A N 1
ATOM 838 C CA . PRO A 1 100 ? 15.951 1.547 -23.209 1.00 89.31 100 PRO A CA 1
ATOM 839 C C . PRO A 1 100 ? 16.866 2.208 -22.158 1.00 89.31 100 PRO A C 1
ATOM 841 O O . PRO A 1 100 ? 18.042 1.857 -22.074 1.00 89.31 100 PRO A O 1
ATOM 844 N N . PHE A 1 101 ? 16.363 3.163 -21.365 1.00 89.88 101 PHE A N 1
ATOM 845 C CA . PHE A 1 101 ? 17.155 3.969 -20.424 1.00 89.88 101 PHE A CA 1
ATOM 846 C C . PHE A 1 101 ? 17.062 3.497 -18.966 1.00 89.88 101 PHE A C 1
ATOM 848 O O . PHE A 1 101 ? 17.664 4.102 -18.074 1.00 89.88 101 PHE A O 1
ATOM 855 N N . HIS A 1 102 ? 16.315 2.425 -18.700 1.00 92.94 102 HIS A N 1
ATOM 856 C CA . HIS A 1 102 ? 16.033 1.938 -17.348 1.00 92.94 102 HIS A CA 1
ATOM 857 C C . HIS A 1 102 ? 16.445 0.475 -17.152 1.00 92.94 102 HIS A C 1
ATOM 859 O O . HIS A 1 102 ? 15.717 -0.326 -16.565 1.00 92.94 102 HIS A O 1
ATOM 865 N N . SER A 1 103 ? 17.648 0.130 -17.620 1.00 94.94 103 SER A N 1
ATOM 866 C CA . SER A 1 103 ? 18.220 -1.212 -17.453 1.00 94.94 103 SER A CA 1
ATOM 867 C C . SER A 1 103 ? 18.363 -1.629 -15.986 1.00 94.94 103 SER A C 1
ATOM 869 O O . SER A 1 103 ? 18.200 -2.803 -15.670 1.00 94.94 103 SER A O 1
ATOM 871 N N . ASP A 1 104 ? 18.591 -0.670 -15.084 1.00 96.31 104 ASP A N 1
ATOM 872 C CA . ASP A 1 104 ? 18.622 -0.884 -13.634 1.00 96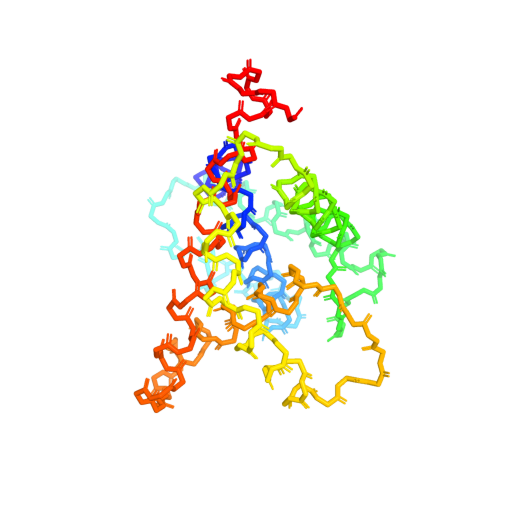.31 104 ASP A CA 1
ATOM 873 C C . ASP A 1 104 ? 17.287 -1.418 -13.093 1.00 96.31 104 ASP A C 1
ATOM 875 O O . ASP A 1 104 ? 17.254 -2.292 -12.228 1.00 96.31 104 ASP A O 1
ATOM 879 N N . TYR A 1 105 ? 16.171 -0.918 -13.623 1.00 97.38 105 TYR A N 1
ATOM 880 C CA . TYR A 1 105 ? 14.849 -1.425 -13.288 1.00 97.38 105 TYR A CA 1
ATOM 881 C C . TYR A 1 105 ? 14.573 -2.785 -13.924 1.00 97.38 105 TYR A C 1
ATOM 883 O O . TYR A 1 105 ? 14.053 -3.681 -13.259 1.00 97.38 105 TYR A O 1
ATOM 891 N N . GLN A 1 106 ? 14.937 -2.947 -15.197 1.00 97.12 106 GLN A N 1
ATOM 892 C CA . GLN A 1 106 ? 14.749 -4.200 -15.926 1.00 97.12 106 GLN A CA 1
ATOM 893 C C . GLN A 1 106 ? 15.474 -5.364 -15.242 1.00 97.12 106 GLN A C 1
ATOM 895 O O . GLN A 1 106 ? 14.887 -6.433 -15.113 1.00 97.12 106 GLN A O 1
ATOM 900 N N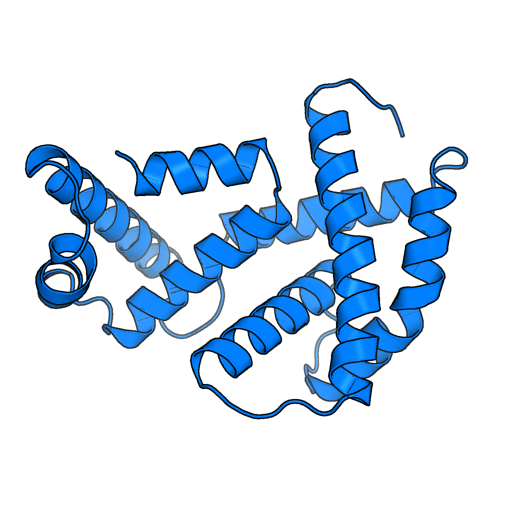 . GLU A 1 107 ? 16.701 -5.157 -14.756 1.00 97.56 107 GLU A N 1
ATOM 901 C CA . GLU A 1 107 ? 17.467 -6.169 -14.016 1.00 97.56 107 GLU A CA 1
ATOM 902 C C . GLU A 1 107 ? 16.726 -6.619 -12.748 1.00 97.56 107 GLU A C 1
ATOM 904 O O . GLU A 1 107 ? 16.483 -7.811 -12.564 1.00 97.56 107 GLU A O 1
ATOM 909 N N . LEU A 1 108 ? 16.243 -5.673 -11.931 1.00 98.00 108 LEU A N 1
ATOM 910 C CA . LEU A 1 108 ? 15.451 -6.007 -10.741 1.00 98.00 108 LEU A CA 1
ATOM 911 C C . LEU A 1 108 ? 14.128 -6.705 -11.080 1.00 98.00 108 LEU A C 1
ATOM 913 O O . LEU A 1 108 ? 13.669 -7.548 -10.307 1.00 98.00 108 LEU A O 1
ATOM 917 N N . TYR A 1 109 ? 13.499 -6.368 -12.210 1.00 97.94 109 TYR A N 1
ATOM 918 C CA . TYR A 1 109 ? 12.305 -7.078 -12.663 1.00 97.94 109 TYR A CA 1
ATOM 919 C C . TYR A 1 109 ? 12.625 -8.516 -13.081 1.00 97.94 109 TYR A C 1
ATOM 921 O O . TYR A 1 109 ? 11.886 -9.421 -12.700 1.00 97.94 109 TYR A O 1
ATOM 929 N N . GLN A 1 110 ? 13.728 -8.760 -13.796 1.00 97.19 110 GLN A N 1
ATOM 930 C CA . GLN A 1 110 ? 14.148 -10.120 -14.160 1.00 97.19 110 GLN A CA 1
ATOM 931 C C . GLN A 1 110 ? 14.413 -10.988 -12.924 1.00 97.19 110 GLN A C 1
ATOM 933 O O . GLN A 1 110 ? 14.015 -12.152 -12.899 1.00 97.19 110 GLN A O 1
ATOM 938 N N . ASP A 1 111 ? 14.991 -10.411 -11.869 1.00 97.00 111 ASP A N 1
ATOM 939 C CA . ASP A 1 111 ? 15.189 -11.106 -10.592 1.00 97.00 111 ASP A CA 1
ATOM 940 C C . ASP A 1 111 ? 13.861 -11.433 -9.881 1.00 97.00 111 ASP A C 1
ATOM 942 O O . ASP A 1 111 ? 13.744 -12.441 -9.180 1.00 97.00 111 ASP A O 1
ATOM 946 N N . ALA A 1 112 ? 12.846 -10.578 -10.038 1.00 97.81 112 ALA A N 1
ATOM 947 C CA . ALA A 1 112 ? 11.574 -10.697 -9.331 1.00 97.81 112 ALA A CA 1
ATOM 948 C C . ALA A 1 112 ? 10.497 -11.481 -10.104 1.00 97.81 112 ALA A C 1
ATOM 950 O O . ALA A 1 112 ? 9.622 -12.074 -9.474 1.00 97.81 112 ALA A O 1
ATOM 951 N N . VAL A 1 113 ? 10.529 -11.515 -11.442 1.00 97.19 113 VAL A N 1
ATOM 952 C CA . VAL A 1 113 ? 9.406 -11.980 -12.284 1.00 97.19 113 VAL A CA 1
ATOM 953 C C . VAL A 1 113 ? 8.993 -13.425 -12.002 1.00 97.19 113 VAL A C 1
ATOM 955 O O . VAL A 1 113 ? 7.799 -13.732 -11.949 1.00 97.19 113 VAL A O 1
ATOM 958 N N . HIS A 1 114 ? 9.957 -14.314 -11.742 1.00 96.44 114 HIS A N 1
ATOM 959 C CA . HIS A 1 114 ? 9.651 -15.697 -11.377 1.00 96.44 114 HIS A CA 1
ATOM 960 C C . HIS A 1 114 ? 8.933 -15.771 -10.021 1.00 96.44 114 HIS A C 1
ATOM 962 O O . HIS A 1 114 ? 7.888 -16.411 -9.912 1.00 96.44 114 HIS A O 1
ATOM 968 N N . ASN A 1 115 ? 9.417 -15.025 -9.022 1.00 97.12 115 ASN A N 1
ATOM 969 C CA . ASN A 1 115 ? 8.788 -14.944 -7.703 1.00 97.12 115 ASN A CA 1
ATOM 970 C C . ASN A 1 115 ? 7.378 -14.336 -7.777 1.00 97.12 115 ASN A C 1
ATOM 972 O O . ASN A 1 115 ? 6.458 -14.841 -7.134 1.00 97.12 115 ASN A O 1
ATOM 976 N N . ILE A 1 116 ? 7.178 -13.288 -8.585 1.00 96.69 116 ILE A N 1
ATOM 977 C CA . ILE A 1 116 ? 5.861 -12.675 -8.826 1.00 96.69 116 ILE A CA 1
ATOM 978 C C . ILE A 1 116 ? 4.896 -13.711 -9.412 1.00 96.69 116 ILE A C 1
ATOM 980 O O . ILE A 1 116 ? 3.776 -13.870 -8.918 1.00 96.69 116 ILE A O 1
ATOM 984 N N . SER A 1 117 ? 5.335 -14.459 -10.428 1.00 94.38 117 SER A N 1
ATOM 985 C CA . SER A 1 117 ? 4.549 -15.539 -11.032 1.00 94.38 117 SER A CA 1
ATOM 986 C C . SER A 1 117 ? 4.179 -16.620 -10.006 1.00 94.38 117 SER A C 1
ATOM 988 O O . SER A 1 117 ? 3.020 -17.033 -9.923 1.00 94.38 117 SER A O 1
ATOM 990 N N . ASP A 1 118 ? 5.127 -17.037 -9.171 1.00 94.56 118 ASP A N 1
ATOM 991 C CA . ASP A 1 118 ? 4.898 -18.042 -8.133 1.00 94.56 118 ASP A CA 1
ATOM 992 C C . ASP A 1 118 ? 3.908 -17.573 -7.062 1.00 94.56 118 ASP A C 1
ATOM 994 O O . ASP A 1 118 ? 3.016 -18.327 -6.655 1.00 94.56 118 ASP A O 1
ATOM 998 N N . PHE A 1 119 ? 4.020 -16.324 -6.602 1.00 95.25 119 PHE A N 1
ATOM 999 C CA . PHE A 1 119 ? 3.063 -15.759 -5.651 1.00 95.25 119 PHE A CA 1
ATOM 1000 C 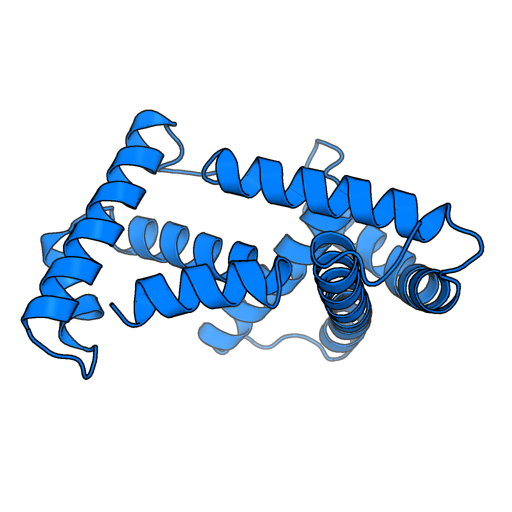C . PHE A 1 119 ? 1.666 -15.652 -6.251 1.00 95.25 119 PHE A C 1
ATOM 1002 O O . PHE A 1 119 ? 0.701 -16.073 -5.613 1.00 95.25 119 PHE A O 1
ATOM 1009 N N . ARG A 1 120 ? 1.554 -15.190 -7.496 1.00 93.12 120 ARG A N 1
ATOM 1010 C CA . ARG A 1 120 ? 0.288 -15.133 -8.233 1.00 93.12 120 ARG A CA 1
ATOM 1011 C C . ARG A 1 120 ? -0.402 -16.501 -8.286 1.00 93.12 120 ARG A C 1
ATOM 1013 O O . ARG A 1 120 ? -1.594 -16.595 -7.997 1.00 93.12 120 ARG A O 1
ATOM 1020 N N . LEU A 1 121 ? 0.340 -17.575 -8.572 1.00 91.12 121 LEU A N 1
ATOM 1021 C CA . LEU A 1 121 ? -0.198 -18.943 -8.551 1.00 91.12 121 LEU A CA 1
ATOM 1022 C C . LEU A 1 121 ? -0.680 -19.355 -7.148 1.00 91.12 121 LEU A C 1
ATOM 1024 O O . LEU A 1 121 ? -1.736 -19.978 -7.007 1.00 91.12 121 LEU A O 1
ATOM 1028 N N . LYS A 1 122 ? 0.057 -18.978 -6.095 1.00 89.94 122 LYS A N 1
ATOM 1029 C CA . LYS A 1 122 ? -0.301 -19.271 -4.694 1.00 89.94 122 LYS A CA 1
ATOM 1030 C C . LYS A 1 122 ? -1.548 -18.524 -4.216 1.00 89.94 122 LYS A C 1
ATOM 1032 O O . LYS A 1 122 ? -2.249 -19.045 -3.349 1.00 89.94 122 LYS A O 1
ATOM 1037 N N . MET A 1 123 ? -1.847 -17.349 -4.771 1.00 87.44 123 MET A N 1
ATOM 1038 C CA . MET A 1 123 ? -3.016 -16.544 -4.389 1.00 87.44 123 MET A CA 1
ATOM 1039 C C . MET A 1 123 ? -4.349 -17.189 -4.803 1.00 87.44 123 MET A C 1
ATOM 1041 O O . MET A 1 123 ? -5.389 -16.817 -4.269 1.00 87.44 123 MET A O 1
ATOM 1045 N N . LYS A 1 124 ? -4.335 -18.196 -5.696 1.00 79.00 124 LYS A N 1
ATOM 1046 C CA . LYS A 1 124 ? -5.530 -18.929 -6.173 1.00 79.00 124 LYS A CA 1
ATOM 1047 C C . LYS A 1 124 ? -6.642 -18.015 -6.716 1.00 79.00 124 LYS A C 1
ATOM 1049 O O . LYS A 1 124 ? -7.815 -18.394 -6.712 1.00 79.00 124 LYS A O 1
ATOM 1054 N N . ILE A 1 125 ? -6.278 -16.826 -7.185 1.00 74.62 125 ILE A N 1
ATOM 1055 C CA . ILE A 1 125 ? -7.208 -15.878 -7.796 1.00 74.62 125 ILE A CA 1
ATOM 1056 C C . ILE A 1 125 ? -7.522 -16.390 -9.205 1.00 74.62 125 ILE A C 1
ATOM 1058 O O . ILE A 1 125 ? -6.623 -16.786 -9.947 1.00 74.62 125 ILE A O 1
ATOM 1062 N N . ARG A 1 126 ? -8.814 -16.463 -9.547 1.00 58.97 126 ARG A N 1
ATOM 1063 C CA . ARG A 1 126 ? -9.269 -16.968 -10.857 1.00 58.97 126 ARG A CA 1
ATOM 1064 C C . ARG A 1 126 ? -8.975 -15.990 -11.991 1.00 58.97 126 ARG A C 1
ATOM 1066 O O . ARG A 1 126 ? -8.818 -16.415 -13.131 1.00 58.97 126 ARG A O 1
ATOM 1073 N N . GLU A 1 127 ? -8.918 -14.706 -11.668 1.00 72.81 127 GLU A N 1
ATOM 1074 C CA . GLU A 1 127 ? -8.618 -13.626 -12.597 1.00 72.81 127 GLU A CA 1
ATOM 1075 C C . GLU A 1 127 ? -7.124 -13.305 -12.595 1.00 72.81 127 GLU A C 1
ATOM 1077 O O . GLU A 1 127 ? -6.431 -13.397 -11.578 1.00 72.81 127 GLU A O 1
ATOM 1082 N N . LYS A 1 128 ? -6.606 -12.951 -13.771 1.00 75.50 128 LYS A N 1
ATOM 1083 C CA . LYS A 1 128 ? -5.214 -12.546 -13.915 1.00 75.50 128 LYS A CA 1
ATOM 1084 C C . LYS A 1 128 ? -5.076 -11.104 -13.418 1.00 75.50 128 LYS A C 1
ATOM 1086 O O . LYS A 1 128 ? -5.363 -10.183 -14.168 1.00 75.50 128 LYS A O 1
ATOM 1091 N N . ILE A 1 129 ? -4.605 -10.939 -12.186 1.00 86.44 129 ILE A N 1
ATOM 1092 C CA . ILE A 1 129 ? -4.293 -9.628 -11.587 1.00 86.44 129 ILE A CA 1
ATOM 1093 C C . ILE A 1 129 ? -2.988 -9.026 -12.133 1.00 86.44 129 ILE A C 1
ATOM 1095 O O . ILE A 1 129 ? -2.172 -9.742 -12.714 1.00 86.44 129 ILE A O 1
ATOM 1099 N N . ALA A 1 130 ? -2.761 -7.724 -12.001 1.00 93.69 130 ALA A N 1
ATOM 1100 C CA . ALA A 1 130 ? -1.557 -7.080 -12.541 1.00 93.69 130 ALA A CA 1
ATOM 1101 C C . ALA A 1 130 ? -0.283 -7.428 -11.735 1.00 93.69 130 ALA A C 1
ATOM 1103 O O . ALA A 1 130 ? -0.370 -7.873 -10.591 1.00 93.69 130 ALA A O 1
ATOM 1104 N N . ASP A 1 131 ? 0.918 -7.256 -12.308 1.00 95.38 131 ASP A N 1
ATOM 1105 C CA . ASP A 1 131 ? 2.175 -7.550 -11.587 1.00 95.38 131 ASP A CA 1
ATOM 1106 C C . ASP A 1 131 ? 2.320 -6.662 -10.343 1.00 95.38 131 ASP A C 1
ATOM 1108 O O . ASP A 1 131 ? 2.684 -7.159 -9.273 1.00 95.38 131 ASP A O 1
ATOM 1112 N N . MET A 1 132 ? 1.981 -5.372 -10.444 1.00 97.38 132 MET A N 1
ATOM 1113 C CA . MET A 1 132 ? 2.060 -4.462 -9.295 1.00 97.38 132 MET A CA 1
ATOM 1114 C C . MET A 1 132 ? 1.048 -4.804 -8.205 1.00 97.38 132 MET A C 1
ATOM 1116 O O . MET A 1 132 ? 1.388 -4.751 -7.023 1.00 97.38 132 MET A O 1
ATOM 1120 N N . GLU A 1 133 ? -0.150 -5.246 -8.580 1.00 96.31 133 GLU A N 1
ATOM 1121 C CA . GLU A 1 133 ? -1.158 -5.718 -7.630 1.00 96.31 133 GLU A CA 1
ATOM 1122 C C . GLU A 1 133 ? -0.668 -6.959 -6.864 1.00 96.31 133 GLU A C 1
ATOM 1124 O O . GLU A 1 133 ? -0.758 -7.007 -5.632 1.00 96.31 133 GLU A O 1
ATOM 1129 N N . VAL A 1 134 ? -0.054 -7.930 -7.558 1.00 96.94 134 VAL A N 1
ATOM 1130 C CA . VAL A 1 134 ? 0.580 -9.098 -6.916 1.00 96.94 134 VAL A CA 1
ATOM 1131 C C . VAL A 1 134 ? 1.661 -8.640 -5.942 1.00 96.94 134 VAL A C 1
ATOM 1133 O O . VAL A 1 134 ? 1.671 -9.060 -4.784 1.00 96.94 134 VAL A O 1
ATOM 1136 N N . CYS A 1 135 ? 2.564 -7.767 -6.392 1.00 98.00 135 CYS A N 1
ATOM 1137 C CA . CYS A 1 135 ? 3.688 -7.299 -5.591 1.00 98.00 135 CYS A CA 1
ATOM 1138 C C . CYS A 1 135 ? 3.225 -6.603 -4.309 1.00 98.00 135 CYS A C 1
ATOM 1140 O O . CYS A 1 135 ? 3.682 -6.949 -3.218 1.00 98.00 135 CYS A O 1
ATOM 1142 N N . LEU A 1 136 ? 2.298 -5.651 -4.426 1.00 98.12 136 LEU A N 1
ATOM 1143 C CA . LEU A 1 136 ? 1.760 -4.918 -3.284 1.00 98.12 136 LEU A CA 1
ATOM 1144 C C . LEU A 1 136 ? 1.005 -5.850 -2.337 1.00 98.12 136 LEU A C 1
ATOM 1146 O O . LEU A 1 136 ? 1.210 -5.771 -1.126 1.00 98.12 136 LEU A O 1
ATOM 1150 N N . THR A 1 137 ? 0.220 -6.796 -2.858 1.00 96.31 137 THR A N 1
ATOM 1151 C CA . THR A 1 137 ? -0.492 -7.767 -2.015 1.00 96.31 137 THR A CA 1
ATOM 1152 C C . THR A 1 137 ? 0.470 -8.675 -1.248 1.00 96.31 137 THR A C 1
ATOM 1154 O O . THR A 1 137 ? 0.263 -8.943 -0.063 1.00 96.31 137 THR A O 1
ATOM 1157 N N . VAL A 1 138 ? 1.557 -9.123 -1.883 1.00 96.94 138 VAL A N 1
ATOM 1158 C CA . VAL A 1 138 ? 2.604 -9.929 -1.234 1.00 96.94 138 VAL A CA 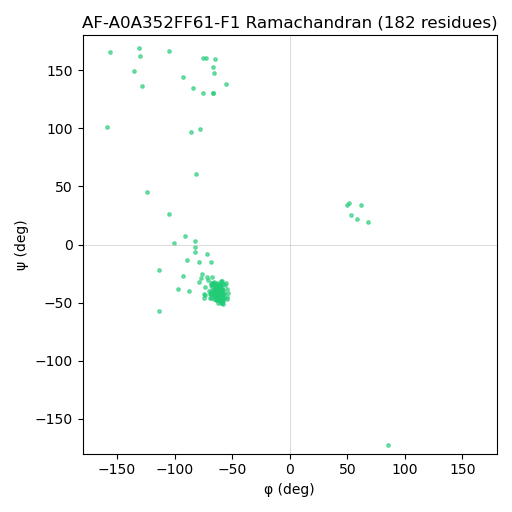1
ATOM 1159 C C . VAL A 1 138 ? 3.306 -9.134 -0.134 1.00 96.94 138 VAL A C 1
ATOM 1161 O O . VAL A 1 138 ? 3.441 -9.626 0.991 1.00 96.94 138 VAL A O 1
ATOM 1164 N N . LEU A 1 139 ? 3.716 -7.895 -0.426 1.00 98.00 139 LEU A N 1
ATOM 1165 C CA . LEU A 1 139 ? 4.352 -7.014 0.555 1.00 98.00 139 LEU A CA 1
ATOM 1166 C C . LEU A 1 139 ? 3.414 -6.734 1.733 1.00 98.00 139 LEU A C 1
ATOM 1168 O O . LEU A 1 139 ? 3.829 -6.841 2.890 1.00 98.00 139 LEU A O 1
ATOM 1172 N N . TYR A 1 140 ? 2.138 -6.463 1.458 1.00 97.00 140 TYR A N 1
ATOM 1173 C CA . TYR A 1 140 ? 1.132 -6.239 2.486 1.00 97.00 140 TYR A CA 1
ATOM 1174 C C . TYR A 1 140 ? 0.903 -7.481 3.356 1.00 97.00 140 TYR A C 1
ATOM 1176 O O . TYR A 1 140 ? 0.955 -7.412 4.588 1.00 97.00 140 TYR A O 1
ATOM 1184 N N . GLY A 1 141 ? 0.743 -8.649 2.730 1.00 95.25 141 GLY A N 1
ATOM 1185 C CA . GLY A 1 141 ? 0.605 -9.926 3.423 1.00 95.25 141 GLY A CA 1
ATOM 1186 C C . GLY A 1 141 ? 1.794 -10.219 4.339 1.00 95.25 141 GLY A C 1
ATOM 1187 O O . GLY A 1 141 ? 1.613 -10.628 5.490 1.00 95.25 141 GLY A O 1
ATOM 1188 N N . TYR A 1 142 ? 3.015 -9.936 3.882 1.00 95.69 142 TYR A N 1
ATOM 1189 C CA . TYR A 1 142 ? 4.217 -10.065 4.703 1.00 95.69 142 TYR A CA 1
ATOM 1190 C C . TYR A 1 142 ? 4.211 -9.126 5.916 1.00 95.69 142 TYR A C 1
ATOM 1192 O O . TYR A 1 142 ? 4.528 -9.556 7.031 1.00 95.69 142 TYR A O 1
ATOM 1200 N N . MET A 1 143 ? 3.790 -7.868 5.739 1.00 94.69 143 MET A N 1
ATOM 1201 C CA . MET A 1 143 ? 3.631 -6.920 6.849 1.00 94.69 143 MET A CA 1
ATOM 1202 C C . MET A 1 143 ? 2.631 -7.440 7.889 1.00 94.69 143 MET A C 1
ATOM 1204 O O . MET A 1 143 ? 2.939 -7.449 9.084 1.00 94.69 143 MET A O 1
ATOM 1208 N N . LEU A 1 144 ? 1.476 -7.953 7.453 1.00 93.44 144 LEU A N 1
ATOM 1209 C CA . LEU A 1 144 ? 0.469 -8.532 8.346 1.00 93.44 144 LEU A CA 1
ATOM 1210 C C . LEU A 1 144 ? 1.000 -9.747 9.118 1.00 93.44 144 LEU A C 1
ATOM 1212 O O . LEU A 1 144 ? 0.733 -9.888 10.316 1.00 93.44 144 LEU A O 1
ATOM 1216 N N . MET A 1 145 ? 1.765 -10.622 8.460 1.00 94.00 145 MET A N 1
ATOM 1217 C CA . MET A 1 145 ? 2.393 -11.777 9.110 1.00 94.00 145 MET A CA 1
ATOM 1218 C C . MET A 1 145 ? 3.369 -11.334 10.203 1.00 94.00 145 MET A C 1
ATOM 1220 O O . MET A 1 145 ? 3.313 -11.860 11.319 1.00 94.00 145 MET A O 1
ATOM 1224 N N . LYS A 1 146 ? 4.187 -10.307 9.932 1.00 93.44 146 LYS A N 1
ATOM 1225 C CA . LYS A 1 146 ? 5.092 -9.714 10.928 1.00 93.44 146 LYS A CA 1
ATOM 1226 C C . LYS A 1 146 ? 4.351 -9.093 12.106 1.00 93.44 146 LYS A C 1
ATOM 1228 O O . LYS A 1 146 ? 4.710 -9.369 13.250 1.00 93.44 146 LYS A O 1
ATOM 1233 N N . MET A 1 147 ? 3.293 -8.321 11.857 1.00 90.31 147 MET A N 1
ATOM 1234 C CA . MET A 1 147 ? 2.460 -7.737 12.920 1.00 90.31 147 MET A CA 1
ATOM 1235 C C . MET A 1 147 ? 1.853 -8.818 13.824 1.00 90.31 147 MET A C 1
ATOM 1237 O O . MET A 1 147 ? 1.808 -8.665 15.043 1.00 90.31 147 MET A O 1
ATOM 1241 N N . LYS A 1 148 ? 1.447 -9.949 13.235 1.00 91.81 148 LYS A N 1
ATOM 1242 C CA . LYS A 1 148 ? 0.897 -11.111 13.949 1.00 91.81 148 LYS A CA 1
ATOM 1243 C C . LYS A 1 148 ? 1.969 -12.040 14.537 1.00 91.81 148 LYS A C 1
ATOM 1245 O O . LYS A 1 148 ? 1.608 -13.079 15.085 1.00 91.81 148 LYS A O 1
ATOM 1250 N N . LYS A 1 149 ? 3.262 -11.702 14.415 1.00 93.62 149 LYS A N 1
ATOM 1251 C CA . LYS A 1 149 ? 4.412 -12.536 14.821 1.00 93.62 149 LYS A CA 1
ATOM 1252 C C . LYS A 1 149 ? 4.337 -13.970 14.282 1.00 93.62 149 LYS A C 1
ATOM 1254 O O . LYS A 1 149 ? 4.748 -14.917 14.951 1.00 93.62 149 LYS A O 1
ATOM 1259 N N . ARG A 1 150 ? 3.778 -14.142 13.083 1.00 94.12 150 ARG A N 1
ATOM 1260 C CA . ARG A 1 150 ? 3.716 -15.446 12.422 1.00 94.12 150 ARG A CA 1
ATOM 1261 C C . ARG A 1 150 ? 5.028 -15.692 11.677 1.00 94.12 150 ARG A C 1
ATOM 1263 O O . ARG A 1 150 ? 5.498 -14.776 11.001 1.00 94.12 150 ARG A O 1
ATOM 1270 N N . PRO A 1 151 ? 5.615 -16.895 11.787 1.00 91.12 151 PRO A N 1
ATOM 1271 C CA . PRO A 1 151 ? 6.846 -17.210 11.080 1.00 91.12 151 PRO A CA 1
ATOM 1272 C C . PRO A 1 151 ? 6.606 -17.225 9.567 1.00 91.12 151 PRO A C 1
ATOM 1274 O O . PRO A 1 151 ? 5.525 -17.585 9.095 1.00 91.12 151 PRO A O 1
ATOM 1277 N N . VAL A 1 152 ? 7.638 -16.841 8.824 1.00 92.88 152 VAL A N 1
ATOM 1278 C CA . VAL A 1 152 ? 7.719 -16.906 7.362 1.00 92.88 152 VAL A CA 1
ATOM 1279 C C . VAL A 1 152 ? 9.024 -17.632 7.047 1.00 92.88 152 VAL A C 1
ATOM 1281 O O . VAL A 1 152 ? 10.014 -17.382 7.729 1.00 92.88 152 VAL A O 1
ATOM 1284 N N . SER A 1 153 ? 9.014 -18.566 6.094 1.00 94.75 153 SER A N 1
ATOM 1285 C CA . SER A 1 153 ? 10.219 -19.331 5.748 1.00 94.75 153 SER A CA 1
ATOM 1286 C C . SER A 1 153 ? 11.287 -18.435 5.127 1.00 94.75 153 SER A C 1
ATOM 1288 O O . SER A 1 153 ? 10.943 -17.457 4.460 1.00 94.75 153 SER A O 1
ATOM 1290 N N . ASP A 1 154 ? 12.555 -18.812 5.282 1.00 95.50 154 ASP A N 1
ATOM 1291 C CA . ASP A 1 154 ? 13.683 -18.074 4.705 1.00 95.50 154 ASP A CA 1
ATOM 1292 C C . ASP A 1 154 ? 13.539 -17.944 3.180 1.00 95.50 154 ASP A C 1
ATOM 1294 O O . ASP A 1 154 ? 13.554 -16.826 2.675 1.00 95.50 154 ASP A O 1
ATOM 1298 N N . ASP A 1 155 ? 13.197 -19.028 2.473 1.00 95.12 155 ASP A N 1
ATOM 1299 C CA . ASP A 1 155 ? 12.915 -18.998 1.026 1.00 95.12 155 ASP A CA 1
ATOM 1300 C C . ASP A 1 155 ? 11.828 -17.976 0.643 1.00 95.12 155 ASP A C 1
ATOM 1302 O O . ASP A 1 155 ? 11.902 -17.301 -0.384 1.00 95.12 155 ASP A O 1
ATOM 1306 N N . THR A 1 156 ? 10.787 -17.839 1.474 1.00 94.62 156 THR A N 1
ATOM 1307 C CA . THR A 1 156 ? 9.706 -16.880 1.209 1.00 94.62 156 THR A CA 1
ATOM 1308 C C . THR A 1 156 ? 10.182 -15.454 1.474 1.00 94.62 156 THR A C 1
ATOM 1310 O O . THR A 1 156 ? 9.797 -14.542 0.746 1.00 94.62 156 THR A O 1
ATOM 1313 N N . ILE A 1 157 ? 11.019 -15.246 2.495 1.00 96.31 157 ILE A N 1
ATOM 1314 C CA . ILE A 1 157 ? 11.630 -13.945 2.790 1.00 96.31 157 ILE A CA 1
ATOM 1315 C C . ILE A 1 157 ? 12.543 -13.523 1.636 1.00 96.31 157 ILE A C 1
ATOM 1317 O O . ILE A 1 157 ? 12.434 -12.388 1.181 1.00 96.31 157 ILE A O 1
ATOM 1321 N N . GLU A 1 158 ? 13.388 -14.421 1.129 1.00 97.12 158 GLU A N 1
ATOM 1322 C CA . GLU A 1 158 ? 14.265 -14.146 -0.014 1.00 97.12 158 GLU A CA 1
ATOM 1323 C C . GLU A 1 158 ? 13.462 -13.765 -1.264 1.00 97.12 158 GLU A C 1
ATOM 1325 O O . GLU A 1 158 ? 13.735 -12.732 -1.880 1.00 97.12 158 GLU A O 1
ATOM 1330 N N . ALA A 1 159 ? 12.401 -14.516 -1.579 1.00 97.25 159 ALA A N 1
ATOM 1331 C CA . ALA A 1 159 ? 11.501 -14.187 -2.682 1.00 97.25 159 ALA A CA 1
ATOM 1332 C C . ALA A 1 159 ? 10.843 -12.805 -2.502 1.00 97.25 159 ALA A C 1
ATOM 1334 O O . ALA A 1 159 ? 10.807 -12.003 -3.437 1.00 97.25 159 ALA A O 1
ATOM 1335 N N . ILE A 1 160 ? 10.368 -12.483 -1.294 1.00 97.75 160 ILE A N 1
ATOM 1336 C CA . ILE A 1 160 ? 9.783 -11.170 -0.978 1.00 97.75 160 ILE A CA 1
ATOM 1337 C C . ILE A 1 160 ? 10.815 -10.045 -1.128 1.00 97.75 160 ILE A C 1
ATOM 1339 O O . ILE A 1 160 ? 10.465 -8.957 -1.582 1.00 97.75 160 ILE A O 1
ATOM 1343 N N . GLU A 1 161 ? 12.080 -10.274 -0.771 1.00 98.00 161 GLU A N 1
ATOM 1344 C CA . GLU A 1 161 ? 13.122 -9.251 -0.883 1.00 98.00 161 GLU A CA 1
ATOM 1345 C C . GLU A 1 161 ? 13.412 -8.865 -2.341 1.00 98.00 161 GLU A C 1
ATOM 1347 O O . GLU A 1 161 ? 13.678 -7.689 -2.598 1.00 98.00 161 GLU A O 1
ATOM 1352 N N . THR A 1 162 ? 13.282 -9.787 -3.305 1.00 98.19 162 THR A N 1
ATOM 1353 C CA . THR A 1 162 ? 13.376 -9.439 -4.741 1.00 98.19 162 THR A CA 1
ATOM 1354 C C . THR A 1 162 ? 12.285 -8.440 -5.147 1.00 98.19 162 THR A C 1
ATOM 1356 O O . THR A 1 162 ? 12.579 -7.370 -5.683 1.00 98.19 162 THR A O 1
ATOM 1359 N N . ILE A 1 163 ? 11.033 -8.715 -4.761 1.00 98.31 163 ILE A N 1
ATOM 1360 C CA . ILE A 1 163 ? 9.876 -7.842 -5.005 1.00 98.31 163 ILE A CA 1
ATOM 1361 C C . ILE A 1 163 ? 10.056 -6.496 -4.299 1.00 98.31 163 ILE A C 1
ATOM 1363 O O . ILE A 1 163 ? 9.832 -5.440 -4.889 1.00 98.31 163 ILE A O 1
ATOM 1367 N N . ARG A 1 164 ? 10.494 -6.510 -3.037 1.00 97.81 164 ARG A N 1
ATOM 1368 C CA . ARG A 1 164 ? 10.697 -5.296 -2.240 1.00 97.81 164 ARG A CA 1
ATOM 1369 C C . ARG A 1 164 ? 11.721 -4.361 -2.884 1.00 97.81 164 ARG A C 1
ATOM 1371 O O . ARG A 1 164 ? 11.478 -3.157 -2.930 1.00 97.81 164 ARG A O 1
ATOM 1378 N N . ARG A 1 165 ? 12.853 -4.888 -3.366 1.00 98.12 165 ARG A N 1
ATOM 1379 C CA . ARG A 1 165 ? 13.890 -4.088 -4.045 1.00 98.12 165 ARG A CA 1
ATOM 1380 C C . ARG A 1 165 ? 13.358 -3.469 -5.333 1.00 98.12 165 ARG A C 1
ATOM 1382 O O . ARG A 1 165 ? 13.529 -2.268 -5.536 1.00 98.12 165 ARG A O 1
ATOM 1389 N N . MET A 1 166 ? 12.662 -4.260 -6.149 1.00 98.38 166 MET A N 1
ATOM 1390 C CA . MET A 1 166 ? 12.041 -3.787 -7.386 1.00 98.38 166 MET A CA 1
ATOM 1391 C C . MET A 1 166 ? 11.021 -2.669 -7.120 1.00 98.38 166 MET A C 1
ATOM 1393 O O . MET A 1 166 ? 11.095 -1.610 -7.742 1.00 98.38 166 MET A O 1
ATOM 1397 N N . ILE A 1 167 ? 10.103 -2.860 -6.166 1.00 98.38 167 ILE A N 1
ATOM 1398 C CA . ILE A 1 167 ? 9.083 -1.859 -5.812 1.00 98.38 167 ILE A CA 1
ATOM 1399 C C . ILE A 1 167 ? 9.713 -0.589 -5.232 1.00 98.38 167 ILE A C 1
ATOM 1401 O O . ILE A 1 167 ? 9.263 0.513 -5.544 1.00 98.38 167 ILE A O 1
ATOM 1405 N N . ALA A 1 168 ? 10.777 -0.712 -4.433 1.00 97.56 168 ALA A N 1
ATOM 1406 C CA . ALA A 1 168 ? 11.492 0.447 -3.905 1.00 97.56 168 ALA A CA 1
ATOM 1407 C C . ALA A 1 168 ? 12.101 1.305 -5.026 1.00 97.56 168 ALA A C 1
ATOM 1409 O O . ALA A 1 168 ? 11.969 2.532 -4.995 1.00 97.56 168 ALA A O 1
ATOM 1410 N N . LEU A 1 169 ? 12.724 0.679 -6.034 1.00 97.75 169 LEU A N 1
ATOM 1411 C CA . LEU A 1 169 ? 13.253 1.412 -7.184 1.00 97.75 169 LEU A CA 1
ATOM 1412 C C . LEU A 1 169 ? 12.129 2.005 -8.043 1.00 97.75 169 LEU A C 1
ATOM 1414 O O . LEU A 1 169 ? 12.223 3.170 -8.425 1.00 97.75 169 LEU A O 1
ATOM 1418 N N . LEU A 1 170 ? 11.056 1.246 -8.295 1.00 97.81 170 LEU A N 1
ATOM 1419 C CA . LEU A 1 170 ? 9.905 1.724 -9.066 1.00 97.81 170 LEU A CA 1
ATOM 1420 C C . LEU A 1 170 ? 9.289 2.974 -8.435 1.00 97.81 170 LEU A C 1
ATOM 1422 O O . LEU A 1 170 ? 9.087 3.968 -9.122 1.00 97.81 170 LEU A O 1
ATOM 1426 N N . ALA A 1 171 ? 9.037 2.950 -7.124 1.00 96.44 171 ALA A N 1
ATOM 1427 C CA . ALA A 1 171 ? 8.459 4.083 -6.410 1.00 96.44 171 ALA A CA 1
ATOM 1428 C C . ALA A 1 171 ? 9.378 5.316 -6.432 1.00 96.44 171 ALA A C 1
ATOM 1430 O O . ALA A 1 171 ? 8.899 6.439 -6.585 1.00 96.44 171 ALA A O 1
ATOM 1431 N N . SER A 1 172 ? 10.696 5.108 -6.329 1.00 96.19 172 SER A N 1
ATOM 1432 C CA . SER A 1 172 ? 11.692 6.178 -6.456 1.00 96.19 172 SER A CA 1
ATOM 1433 C C . SER A 1 172 ? 11.671 6.812 -7.852 1.00 96.19 172 SER A C 1
ATOM 1435 O O . SER A 1 172 ? 11.595 8.035 -7.980 1.00 96.19 172 SER A O 1
ATOM 1437 N N . LYS A 1 173 ? 11.662 5.990 -8.911 1.00 95.81 173 LYS A N 1
ATOM 1438 C CA . LYS A 1 173 ? 11.571 6.469 -10.298 1.00 95.81 173 LYS A CA 1
ATOM 1439 C C . LYS A 1 173 ? 10.230 7.144 -10.584 1.00 95.81 173 LYS A C 1
ATOM 1441 O O . LYS A 1 173 ? 10.217 8.189 -11.220 1.00 95.81 173 LYS A O 1
ATOM 1446 N N . HIS A 1 174 ? 9.124 6.612 -10.067 1.00 95.81 174 HIS A N 1
ATOM 1447 C CA . HIS A 1 174 ? 7.796 7.213 -10.207 1.00 95.81 174 HIS A CA 1
ATOM 1448 C C . HIS A 1 174 ? 7.772 8.633 -9.644 1.00 95.81 174 HIS A C 1
ATOM 1450 O O . HIS A 1 174 ? 7.330 9.561 -10.315 1.00 95.81 174 HIS A O 1
ATOM 1456 N N . LYS A 1 175 ? 8.322 8.823 -8.440 1.00 94.50 175 LYS A N 1
ATOM 1457 C CA . LYS A 1 175 ? 8.473 10.155 -7.855 1.00 94.50 175 LYS A CA 1
ATOM 1458 C C . LYS A 1 175 ? 9.320 11.067 -8.745 1.00 94.50 175 LYS A C 1
ATOM 1460 O O . LYS A 1 175 ? 8.914 12.188 -9.026 1.00 94.50 175 LYS A O 1
ATOM 1465 N N . ALA A 1 176 ? 10.480 10.592 -9.199 1.00 93.94 176 ALA A N 1
ATOM 1466 C CA . ALA A 1 176 ? 11.351 11.383 -10.064 1.00 93.94 176 ALA A CA 1
ATOM 1467 C C . ALA A 1 176 ? 10.658 11.771 -11.385 1.00 93.94 176 ALA A C 1
ATOM 1469 O O . ALA A 1 176 ? 10.881 12.869 -11.887 1.00 93.94 176 ALA A O 1
ATOM 1470 N N . PHE A 1 177 ? 9.798 10.903 -11.925 1.00 92.94 177 PHE A N 1
ATOM 1471 C CA . PHE A 1 177 ? 8.989 11.178 -13.111 1.00 92.94 177 PHE A CA 1
ATOM 1472 C C . PHE A 1 177 ? 7.901 12.226 -12.829 1.00 92.94 177 PHE A C 1
ATOM 1474 O O . PHE A 1 177 ? 7.781 13.187 -13.584 1.00 92.94 177 PHE A O 1
ATOM 1481 N N . GLU A 1 178 ? 7.166 12.113 -11.714 1.00 90.25 178 GLU A N 1
ATOM 1482 C CA . GLU A 1 178 ? 6.191 13.132 -11.277 1.00 90.25 178 GLU A CA 1
ATOM 1483 C C . GLU A 1 178 ? 6.855 14.506 -11.047 1.00 90.25 178 GLU A C 1
ATOM 1485 O O . GLU A 1 178 ? 6.245 15.546 -11.295 1.00 90.25 178 GLU A O 1
ATOM 1490 N N . GLU A 1 179 ? 8.116 14.523 -10.608 1.00 92.25 179 GLU A N 1
ATOM 1491 C CA . GLU A 1 179 ? 8.928 15.734 -10.422 1.00 92.25 179 GLU A CA 1
ATOM 1492 C C . GLU A 1 179 ? 9.583 16.240 -11.726 1.00 92.25 179 GLU A C 1
ATOM 1494 O O . GLU A 1 179 ? 10.266 17.265 -11.705 1.00 92.25 179 GLU A O 1
ATOM 1499 N N . GLY A 1 180 ? 9.400 15.547 -12.857 1.00 90.62 180 GLY A N 1
ATOM 1500 C CA . GLY A 1 180 ? 9.996 15.902 -14.152 1.00 90.62 180 GLY A CA 1
ATOM 1501 C C . GLY A 1 180 ? 11.519 15.742 -14.208 1.00 90.62 180 GLY A C 1
ATOM 1502 O O . GLY A 1 180 ? 12.178 16.352 -15.045 1.00 90.62 180 GLY A O 1
ATOM 1503 N N . SER A 1 181 ? 12.092 14.958 -13.291 1.00 89.12 181 SER A N 1
ATOM 1504 C CA . SER A 1 181 ? 13.537 14.726 -13.170 1.00 89.12 181 SER A CA 1
ATOM 1505 C C . SER A 1 181 ? 14.037 13.541 -14.000 1.00 89.12 181 SER A C 1
ATOM 1507 O O . SER A 1 181 ? 15.246 13.393 -14.171 1.00 89.12 181 SER A O 1
ATOM 1509 N N . ILE A 1 182 ? 13.132 12.698 -14.505 1.00 86.00 182 ILE A N 1
ATOM 1510 C CA . ILE A 1 182 ? 13.439 11.632 -15.464 1.00 86.00 182 ILE A CA 1
ATOM 1511 C C . ILE A 1 182 ? 12.396 11.599 -16.584 1.00 86.00 182 ILE A C 1
ATOM 1513 O O . ILE A 1 182 ? 11.226 11.913 -16.361 1.00 86.00 182 ILE A O 1
ATOM 1517 N N . GLU A 1 183 ? 12.830 11.188 -17.771 1.00 80.12 183 GLU A N 1
ATOM 1518 C CA . GLU A 1 183 ? 11.978 10.853 -18.917 1.00 80.12 183 GLU A CA 1
ATOM 1519 C C . GLU A 1 183 ? 11.924 9.329 -19.091 1.00 80.12 183 GLU A C 1
ATOM 1521 O O . GLU A 1 183 ? 12.706 8.613 -18.462 1.00 80.12 183 GLU A O 1
ATOM 1526 N N . LEU A 1 184 ? 10.987 8.849 -19.913 1.00 79.31 184 LEU A N 1
ATOM 1527 C CA . LEU A 1 184 ? 10.751 7.426 -20.174 1.00 79.31 184 LEU A CA 1
ATOM 1528 C C . LEU A 1 184 ? 11.263 7.007 -21.540 1.00 79.31 184 LEU A C 1
ATOM 1530 O O . LEU A 1 184 ? 11.027 7.765 -22.503 1.00 79.31 184 LEU A O 1
#

pLDDT: mean 92.83, std 8.12, range [50.16, 98.38]

Radius of gyration: 17.86 Å; Cα contacts (8 Å, |Δi|>4): 140; chains: 1; bounding box: 39×39×45 Å

Secondary structure (DSSP, 8-state):
-HHHHHHHHHHHH-HHHHHHHHHHHHHHHHHTTT-HHHHHHHTGGGS-S-HHHHHHHHHHHHHHHHHHHHTT-SSSS--HHHHHHHHHHHHHHHHHHH-TT-HHHHHHHHHHHHHHHHHHHHTT-SS---HHHHHHHHHHHHHHHHHTT----HHHHHHHHHHHHHHHHHHHHHHHHHTTS---

Nearest PDB structures (foldseek):
  4nqi-assembly2_D  TM=1.698E-01  e=4.159E+00  Dictyostelium discoideum

Sequence (184 aa):
MIIMIIARQKRKENIAEYILYMWQLEDLFRAYNFQMDKINREIVSEYKVSAGEKVEIGNWYAELIESMRAEKVLEQGHLQILDSLVDDLNDFHFRMIESPFHSDYQELYQDAVHNISDFRLKMKIREKIADMEVCLTVLYG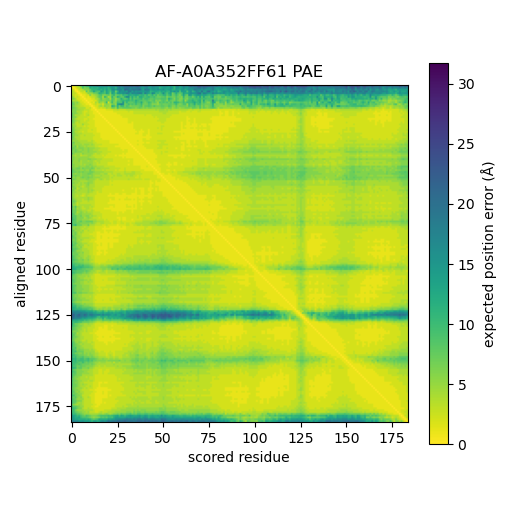YMLMKMKKRPVSDDTIEAIETIRRMIALLASKHKAFEEGSIEL

Solvent-accessible surface area (backbone atoms only — not comparable to full-atom values): 10263 Å² total; per-residue (Å²): 71,69,69,64,46,49,49,54,45,27,53,65,61,26,50,62,60,26,51,55,51,51,53,51,49,55,51,50,38,48,76,53,69,68,38,60,74,54,46,42,68,70,53,48,60,71,52,96,62,55,75,68,33,38,51,49,49,51,51,52,52,51,53,53,52,52,49,28,55,77,72,65,29,66,90,54,80,68,55,67,72,54,54,52,54,43,50,53,50,36,54,51,50,50,48,42,60,72,27,90,86,31,60,76,56,39,52,36,42,64,68,17,50,63,47,52,53,53,49,51,62,71,66,69,60,92,66,90,73,54,72,49,52,49,47,52,50,50,54,47,51,51,52,53,33,56,77,69,70,48,90,74,57,69,72,57,51,56,47,48,49,34,42,51,53,34,51,55,52,48,24,49,51,51,38,35,41,78,69,68,74,49,85,118

Mean predicted aligned error: 4.17 Å